Protein AF-A0A7C4I6V4-F1 (afdb_monomer_lite)

Radius of gyration: 22.87 Å; chains: 1; bounding box: 44×65×92 Å

pLDDT: mean 90.43, std 16.35, range [34.41, 98.94]

Structure (mmCIF, N/CA/C/O backbone):
data_AF-A0A7C4I6V4-F1
#
_entry.id   AF-A0A7C4I6V4-F1
#
loop_
_atom_site.group_PDB
_atom_site.id
_atom_site.type_symbol
_atom_site.label_atom_id
_atom_site.label_alt_id
_atom_site.label_comp_id
_atom_site.label_asym_id
_atom_site.label_entity_id
_atom_site.label_seq_id
_atom_site.pdbx_PDB_ins_code
_atom_site.Cartn_x
_atom_site.Cartn_y
_atom_site.Cartn_z
_atom_site.occupancy
_atom_site.B_iso_or_equiv
_atom_site.auth_seq_id
_atom_site.auth_comp_id
_atom_site.auth_asym_id
_atom_site.auth_atom_id
_atom_site.pdbx_PDB_model_num
ATOM 1 N N . MET A 1 1 ? 11.750 -49.630 72.339 1.00 42.56 1 MET A N 1
ATOM 2 C CA . MET A 1 1 ? 11.648 -49.755 70.868 1.00 42.56 1 MET A CA 1
ATOM 3 C C . MET A 1 1 ? 10.881 -48.551 70.350 1.00 42.56 1 MET A C 1
ATOM 5 O O . MET A 1 1 ? 9.706 -48.408 70.662 1.00 42.56 1 MET A O 1
ATOM 9 N N . ASN A 1 2 ? 11.589 -47.649 69.671 1.00 34.41 2 ASN A N 1
ATOM 10 C CA . ASN A 1 2 ? 11.102 -46.346 69.215 1.00 34.41 2 ASN A CA 1
ATOM 11 C C . ASN A 1 2 ? 10.076 -46.495 68.083 1.00 34.41 2 ASN A C 1
ATOM 13 O O . ASN A 1 2 ? 10.329 -47.228 67.129 1.00 34.41 2 ASN A O 1
ATOM 17 N N . LYS A 1 3 ? 8.968 -45.749 68.143 1.00 38.50 3 LYS A N 1
ATOM 18 C CA . LYS A 1 3 ? 8.151 -45.433 66.965 1.00 38.50 3 LYS A CA 1
ATOM 19 C C . LYS A 1 3 ? 8.236 -43.930 66.718 1.00 38.50 3 LYS A C 1
ATOM 21 O O . LYS A 1 3 ? 7.808 -43.133 67.544 1.00 38.50 3 LYS A O 1
ATOM 26 N N . VAL A 1 4 ? 8.859 -43.587 65.597 1.00 37.78 4 VAL A N 1
ATOM 27 C CA . VAL A 1 4 ? 8.986 -42.235 65.047 1.00 37.78 4 VAL A CA 1
ATOM 28 C C . VAL A 1 4 ? 7.640 -41.843 64.433 1.00 37.78 4 VAL A C 1
ATOM 30 O O . VAL A 1 4 ? 7.094 -42.602 63.635 1.00 37.78 4 VAL A O 1
ATOM 33 N N . ALA A 1 5 ? 7.104 -40.680 64.806 1.00 39.91 5 ALA A N 1
ATOM 34 C CA . ALA A 1 5 ? 5.956 -40.065 64.145 1.00 39.91 5 ALA A CA 1
ATOM 35 C C . ALA A 1 5 ? 6.464 -39.132 63.034 1.00 39.91 5 ALA A C 1
ATOM 37 O O . ALA A 1 5 ? 7.255 -38.228 63.295 1.00 39.91 5 ALA A O 1
ATOM 38 N N . PHE A 1 6 ? 6.037 -39.384 61.796 1.00 37.12 6 PHE A N 1
ATOM 39 C CA . PHE A 1 6 ? 6.347 -38.559 60.630 1.00 37.12 6 PHE A CA 1
ATOM 40 C C . PHE A 1 6 ? 5.404 -37.349 60.581 1.00 37.12 6 PHE A C 1
ATOM 42 O O . PHE A 1 6 ? 4.184 -37.504 60.583 1.00 37.12 6 PHE A O 1
ATOM 49 N N . LEU A 1 7 ? 5.985 -36.150 60.530 1.00 37.34 7 LEU A N 1
ATOM 50 C CA . LEU A 1 7 ? 5.292 -34.881 60.327 1.00 37.34 7 LEU A CA 1
ATOM 51 C C . LEU A 1 7 ? 5.064 -34.689 58.817 1.00 37.34 7 LEU A C 1
ATOM 53 O O . LEU A 1 7 ? 6.022 -34.562 58.056 1.00 37.34 7 LEU A O 1
ATOM 57 N N . GLY A 1 8 ? 3.807 -34.713 58.373 1.00 37.47 8 GLY A N 1
ATOM 58 C CA . GLY A 1 8 ? 3.434 -34.454 56.981 1.00 37.47 8 GLY A CA 1
ATOM 59 C C . GLY A 1 8 ? 3.465 -32.957 56.674 1.00 37.47 8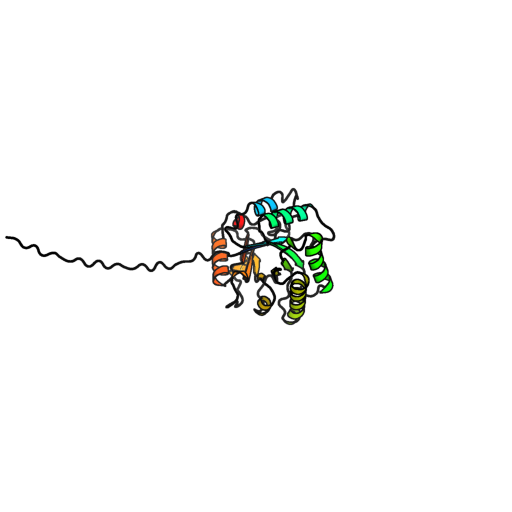 GLY A C 1
ATOM 60 O O . GLY A 1 8 ? 2.643 -32.200 57.183 1.00 37.47 8 GLY A O 1
ATOM 61 N N . MET A 1 9 ? 4.413 -32.535 55.841 1.00 40.22 9 MET A N 1
ATOM 62 C CA . MET A 1 9 ? 4.517 -31.177 55.311 1.00 40.22 9 MET A CA 1
ATOM 63 C C . MET A 1 9 ? 3.607 -31.049 54.081 1.00 40.22 9 MET A C 1
ATOM 65 O O . MET A 1 9 ? 3.859 -31.672 53.052 1.00 40.22 9 MET A O 1
ATOM 69 N N . PHE A 1 10 ? 2.534 -30.261 54.187 1.00 43.81 10 PHE A N 1
ATOM 70 C CA . PHE A 1 10 ? 1.695 -29.885 53.046 1.00 43.81 10 PHE A CA 1
ATOM 71 C C . PHE A 1 10 ? 2.405 -28.791 52.237 1.00 43.81 10 PHE A C 1
ATOM 73 O O . PHE A 1 10 ? 2.532 -27.655 52.692 1.00 43.81 10 PHE A O 1
ATOM 80 N N . LEU A 1 11 ? 2.876 -29.137 51.038 1.00 41.22 11 LEU A N 1
ATOM 81 C CA . LEU A 1 11 ? 3.345 -28.176 50.042 1.00 41.22 11 LEU A CA 1
ATOM 82 C C . LEU A 1 11 ? 2.122 -27.537 49.363 1.00 41.22 11 LEU A C 1
ATOM 84 O O . LEU A 1 11 ? 1.405 -28.206 48.620 1.00 41.22 11 LEU A O 1
ATOM 88 N N . PHE A 1 12 ? 1.887 -26.245 49.592 1.00 44.50 12 PHE A N 1
ATOM 89 C CA . PHE A 1 12 ? 0.999 -25.453 48.742 1.00 44.50 12 PHE A CA 1
ATOM 90 C C . PHE A 1 12 ? 1.735 -25.139 47.435 1.00 44.50 12 PHE A C 1
ATOM 92 O O . PHE A 1 12 ? 2.620 -24.286 47.399 1.00 44.50 12 PHE A O 1
ATOM 99 N N . LEU A 1 13 ? 1.386 -25.844 46.359 1.00 43.94 13 LEU A N 1
ATOM 100 C CA . LEU A 1 13 ? 1.782 -25.463 45.007 1.00 43.94 13 LEU A CA 1
ATOM 101 C C . LEU A 1 13 ? 0.923 -24.267 44.586 1.00 43.94 13 LEU A C 1
ATOM 103 O O . LEU A 1 13 ? -0.246 -24.416 44.235 1.00 43.94 13 LEU A O 1
ATOM 107 N N . VAL A 1 14 ? 1.506 -23.070 44.648 1.00 52.78 14 VAL A N 1
ATOM 108 C CA . VAL A 1 14 ? 0.971 -21.888 43.969 1.00 52.78 14 VAL A CA 1
ATOM 109 C C . VAL A 1 14 ? 1.076 -22.162 42.472 1.00 52.78 14 VAL A C 1
ATOM 111 O O . VAL A 1 14 ? 2.164 -22.146 41.900 1.00 52.78 14 VAL A O 1
ATOM 114 N N . GLY A 1 15 ? -0.054 -22.478 41.844 1.00 44.28 15 GLY A N 1
ATOM 115 C CA . GLY A 1 15 ? -0.155 -22.530 40.395 1.00 44.28 15 GLY A CA 1
ATOM 116 C C . GLY A 1 15 ? 0.002 -21.119 39.845 1.00 44.28 15 GLY A C 1
ATOM 117 O O . GLY A 1 15 ? -0.955 -20.351 39.848 1.00 44.28 15 GLY A O 1
ATOM 118 N N . CYS A 1 16 ? 1.204 -20.769 39.387 1.00 42.47 16 CYS A N 1
ATOM 119 C CA . CYS A 1 16 ? 1.371 -19.642 38.482 1.00 42.47 16 CYS A CA 1
ATOM 120 C C . CYS A 1 16 ? 0.552 -19.951 37.228 1.00 42.47 16 CYS A C 1
ATOM 122 O O . CYS A 1 16 ? 0.926 -20.815 36.435 1.00 42.47 16 CYS A O 1
ATOM 124 N N . SER A 1 17 ? -0.573 -19.261 37.053 1.00 45.72 17 SER A N 1
ATOM 125 C CA . SER A 1 17 ? -1.184 -19.127 35.740 1.00 45.72 17 SER A CA 1
ATOM 126 C C . SER A 1 17 ? -0.156 -18.427 34.859 1.00 45.72 17 SER A C 1
ATOM 128 O O . SER A 1 17 ? 0.064 -17.222 34.985 1.00 45.72 17 SER A O 1
ATOM 130 N N . VAL A 1 18 ? 0.529 -19.191 34.013 1.00 42.91 18 VAL A N 1
ATOM 131 C CA . VAL A 1 18 ? 1.256 -18.618 32.887 1.00 42.91 18 VAL A CA 1
ATOM 132 C C . VAL A 1 18 ? 0.171 -18.039 31.992 1.00 42.91 18 VAL A C 1
ATOM 134 O O . VAL A 1 18 ? -0.511 -18.773 31.281 1.00 42.91 18 VAL A O 1
ATOM 137 N N . SER A 1 19 ? -0.068 -16.735 32.114 1.00 44.00 19 SER A N 1
ATOM 138 C CA . SER A 1 19 ? -0.790 -15.998 31.090 1.00 44.00 19 SER A CA 1
ATOM 139 C C . SER A 1 19 ? -0.022 -16.238 29.801 1.00 44.00 19 SER A C 1
ATOM 141 O O . SER A 1 19 ? 1.134 -15.835 29.691 1.00 44.00 19 SER A O 1
ATOM 143 N N . ASP A 1 20 ? -0.633 -16.966 28.873 1.00 42.19 20 ASP A N 1
ATOM 144 C CA . ASP A 1 20 ? -0.119 -17.158 27.526 1.00 42.19 20 ASP A CA 1
ATOM 145 C C . ASP A 1 20 ? -0.195 -15.796 26.830 1.00 42.19 20 ASP A C 1
ATOM 147 O O . ASP A 1 20 ? -1.157 -15.460 26.139 1.00 42.19 20 ASP A O 1
ATOM 151 N N . THR A 1 21 ? 0.780 -14.932 27.114 1.00 41.16 21 THR A N 1
ATOM 152 C CA . THR A 1 21 ? 1.044 -13.746 26.317 1.00 41.16 21 THR A CA 1
ATOM 153 C C . THR A 1 21 ? 1.484 -14.263 24.961 1.00 41.16 21 THR A C 1
ATOM 155 O O . THR A 1 21 ? 2.679 -14.410 24.700 1.00 41.16 21 THR A O 1
ATOM 158 N N . ARG A 1 22 ? 0.520 -14.541 24.076 1.00 48.19 22 ARG A N 1
ATOM 159 C CA . ARG A 1 22 ? 0.785 -14.439 22.646 1.00 48.19 22 ARG A CA 1
ATOM 160 C C . ARG A 1 22 ? 1.450 -13.084 22.469 1.00 48.19 22 ARG A C 1
ATOM 162 O O . ARG A 1 22 ? 0.824 -12.060 22.727 1.00 48.19 22 ARG A O 1
ATOM 169 N N . LEU A 1 23 ? 2.726 -13.092 22.095 1.00 52.25 23 LEU A N 1
ATOM 170 C CA . LEU A 1 23 ? 3.391 -11.918 21.553 1.00 52.25 23 LEU A CA 1
ATOM 171 C C . LEU A 1 23 ? 2.604 -11.558 20.297 1.00 52.25 23 LEU A C 1
ATOM 173 O O . LEU A 1 23 ? 2.833 -12.115 19.222 1.00 52.25 23 LEU A O 1
ATOM 177 N N . LEU A 1 24 ? 1.585 -10.722 20.470 1.00 56.88 24 LEU A N 1
ATOM 178 C CA . LEU A 1 24 ? 0.810 -10.190 19.375 1.00 56.88 24 LEU A CA 1
ATOM 179 C C . LEU A 1 24 ? 1.803 -9.386 18.533 1.00 56.88 24 LEU A C 1
ATOM 181 O O . LEU A 1 24 ? 2.378 -8.397 18.980 1.00 56.88 24 LEU A O 1
ATOM 185 N N . SER A 1 25 ? 2.098 -9.908 17.352 1.00 71.25 25 SER A N 1
ATOM 186 C CA . SER A 1 25 ? 3.072 -9.347 16.424 1.00 71.25 25 SER A CA 1
ATOM 187 C C . SER A 1 25 ? 2.386 -9.117 15.091 1.00 71.25 25 SER A C 1
ATOM 189 O O . SER A 1 25 ? 1.321 -9.686 14.835 1.00 71.25 25 SER A O 1
ATOM 191 N N . ALA A 1 26 ? 2.990 -8.287 14.240 1.00 76.00 26 ALA A N 1
ATOM 192 C CA . ALA A 1 26 ? 2.489 -8.090 12.886 1.00 76.00 26 ALA A CA 1
ATOM 193 C C . ALA A 1 26 ? 2.291 -9.453 12.208 1.00 76.00 26 ALA A C 1
ATOM 195 O O . ALA A 1 26 ? 3.214 -10.271 12.187 1.00 76.00 26 ALA A O 1
ATOM 196 N N . THR A 1 27 ? 1.109 -9.697 11.656 1.00 83.44 27 THR A N 1
ATOM 197 C CA . THR A 1 27 ? 0.794 -10.907 10.886 1.00 83.44 27 THR A CA 1
ATOM 198 C C . THR A 1 27 ? 1.068 -10.702 9.398 1.00 83.44 27 THR A C 1
ATOM 200 O O . THR A 1 27 ? 1.275 -11.671 8.666 1.00 83.44 27 THR A O 1
ATOM 203 N N . SER A 1 28 ? 1.128 -9.443 8.950 1.00 93.94 28 SER A N 1
ATOM 204 C CA . SER A 1 28 ? 1.536 -9.078 7.597 1.00 93.94 28 SER A CA 1
ATOM 205 C C . SER A 1 28 ? 2.276 -7.740 7.543 1.00 93.94 28 SER A C 1
ATOM 207 O O . SER A 1 28 ? 2.129 -6.893 8.425 1.00 93.94 28 SER A O 1
ATOM 209 N N . TYR A 1 29 ? 3.077 -7.570 6.494 1.00 97.00 29 TYR A N 1
ATOM 210 C CA . TYR A 1 29 ? 3.797 -6.341 6.170 1.00 97.00 29 TYR A CA 1
ATOM 211 C C . TYR A 1 29 ? 3.163 -5.693 4.938 1.00 97.00 29 TYR A C 1
ATOM 213 O O . TYR A 1 29 ? 2.897 -6.394 3.961 1.00 97.00 29 TYR A O 1
ATOM 221 N N . ILE A 1 30 ? 2.953 -4.376 4.979 1.00 98.06 30 ILE A N 1
ATOM 222 C CA . ILE A 1 30 ? 2.488 -3.571 3.841 1.00 98.06 30 ILE A CA 1
ATOM 223 C C . ILE A 1 30 ? 3.580 -2.583 3.439 1.00 98.06 30 ILE A C 1
ATOM 225 O O . ILE A 1 30 ? 3.721 -1.526 4.023 1.00 98.06 30 ILE A O 1
ATOM 229 N N . VAL A 1 31 ? 4.417 -2.961 2.486 1.00 98.19 31 VAL A N 1
ATOM 230 C CA . VAL A 1 31 ? 5.696 -2.309 2.197 1.00 98.19 31 VAL A CA 1
ATOM 231 C 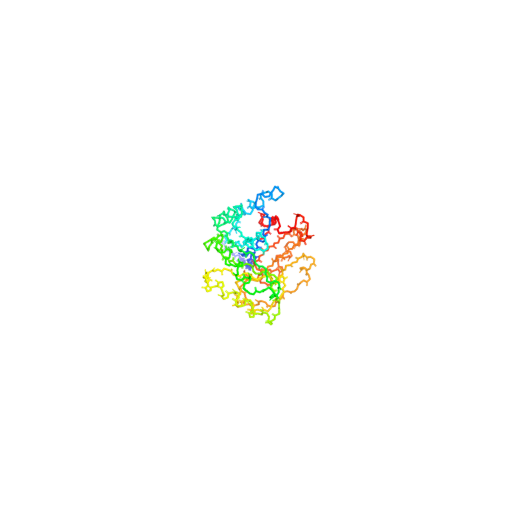C . VAL A 1 31 ? 5.564 -1.404 0.970 1.00 98.19 31 VAL A C 1
ATOM 233 O O . VAL A 1 31 ? 5.681 -1.905 -0.150 1.00 98.19 31 VAL A O 1
ATOM 236 N N . PRO A 1 32 ? 5.340 -0.090 1.135 1.00 97.62 32 PRO A N 1
ATOM 237 C CA . PRO A 1 32 ? 5.564 0.870 0.063 1.00 97.62 32 PRO A CA 1
ATOM 238 C C . PRO A 1 32 ? 7.056 0.961 -0.263 1.00 97.62 32 PRO A C 1
ATOM 240 O O . PRO A 1 32 ? 7.867 1.278 0.608 1.00 97.62 32 PRO A O 1
ATOM 243 N N . LEU A 1 33 ? 7.421 0.666 -1.513 1.00 97.25 33 LEU A N 1
ATOM 244 C CA . LEU A 1 33 ? 8.771 0.892 -2.026 1.00 97.25 33 LEU A CA 1
ATOM 245 C C . LEU A 1 33 ? 8.703 1.483 -3.438 1.00 97.25 33 LEU A C 1
ATOM 247 O O . LEU A 1 33 ? 8.421 0.793 -4.417 1.00 97.25 33 LEU A O 1
ATOM 251 N N . TYR A 1 34 ? 8.937 2.789 -3.514 1.00 95.50 34 TYR A N 1
ATOM 252 C CA . TYR A 1 34 ? 8.736 3.636 -4.691 1.00 95.50 34 TYR A CA 1
ATOM 253 C C . TYR A 1 34 ? 10.058 4.110 -5.306 1.00 95.50 34 TYR A C 1
ATOM 255 O O . TYR A 1 34 ? 10.059 4.878 -6.266 1.00 95.50 34 TYR A O 1
ATOM 263 N N . SER A 1 35 ? 11.200 3.657 -4.778 1.00 94.88 35 SER A N 1
ATOM 264 C CA . SER A 1 35 ? 12.489 3.917 -5.410 1.00 94.88 35 SER A CA 1
ATOM 265 C C . SER A 1 35 ? 12.645 3.128 -6.702 1.00 94.88 35 SER A C 1
ATOM 267 O O . SER A 1 35 ? 12.306 1.944 -6.795 1.00 94.88 35 SER A O 1
ATOM 269 N N . TYR A 1 36 ? 13.220 3.788 -7.705 1.00 95.19 36 TYR A N 1
ATOM 270 C CA . TYR A 1 36 ? 13.509 3.159 -8.984 1.00 95.19 36 TYR A CA 1
ATOM 271 C C . TYR A 1 36 ? 14.533 2.016 -8.813 1.00 95.19 36 TYR A C 1
ATOM 273 O O . TYR A 1 36 ? 15.617 2.244 -8.260 1.00 95.19 36 TYR A O 1
ATOM 281 N N . PRO A 1 37 ? 14.242 0.782 -9.270 1.00 94.44 37 PRO A N 1
ATOM 282 C CA . PRO A 1 37 ? 15.187 -0.319 -9.159 1.00 94.44 37 PRO A CA 1
ATOM 283 C C . PRO A 1 37 ? 16.440 -0.064 -9.999 1.00 94.44 37 PRO A C 1
ATOM 285 O O . PRO A 1 37 ? 16.363 0.230 -11.187 1.00 94.44 37 PRO A O 1
ATOM 288 N N . GLY A 1 38 ? 17.613 -0.199 -9.382 1.00 87.38 38 GLY A N 1
ATOM 289 C CA . GLY A 1 38 ? 18.891 0.072 -10.049 1.00 87.38 38 GLY A CA 1
ATOM 290 C C . GLY A 1 38 ? 19.322 1.541 -10.023 1.00 87.38 38 GLY A C 1
ATOM 291 O O . GLY A 1 38 ? 20.394 1.859 -10.537 1.00 87.38 38 GLY A O 1
ATOM 292 N N . ASP A 1 39 ? 18.550 2.429 -9.387 1.00 88.12 39 ASP A N 1
ATOM 293 C CA . ASP A 1 39 ? 19.022 3.773 -9.062 1.00 88.12 39 ASP A CA 1
ATOM 294 C C . ASP A 1 39 ? 20.258 3.698 -8.147 1.00 88.12 39 ASP A C 1
ATOM 296 O O . ASP A 1 39 ? 20.294 2.943 -7.174 1.00 88.12 39 ASP A O 1
ATOM 300 N N . SER A 1 40 ? 21.299 4.472 -8.466 1.00 86.88 40 SER A N 1
ATOM 301 C CA . SER A 1 40 ? 22.553 4.458 -7.701 1.00 86.88 40 SER A CA 1
ATOM 302 C C . SER A 1 40 ? 22.402 4.978 -6.267 1.00 86.88 40 SER A C 1
ATOM 304 O O . SER A 1 40 ? 23.110 4.515 -5.372 1.00 86.88 40 SER A O 1
ATOM 306 N N . TYR A 1 41 ? 21.486 5.921 -6.045 1.00 85.19 41 TYR A N 1
ATOM 307 C CA . TYR A 1 41 ? 21.205 6.522 -4.747 1.00 85.19 41 TYR A CA 1
ATOM 308 C C . TYR A 1 41 ? 20.444 5.544 -3.845 1.00 85.19 41 TYR A C 1
ATOM 310 O O . TYR A 1 41 ? 20.824 5.356 -2.695 1.00 85.19 41 TYR A O 1
ATOM 318 N N . TYR A 1 42 ? 19.457 4.833 -4.396 1.00 86.19 42 TYR A N 1
ATOM 319 C CA . TYR A 1 42 ? 18.703 3.775 -3.700 1.00 86.19 42 TYR A CA 1
ATOM 320 C C . TYR A 1 42 ? 19.275 2.374 -3.947 1.00 86.19 42 TYR A C 1
ATOM 322 O O . TYR A 1 42 ? 18.561 1.363 -3.907 1.00 86.19 42 TYR A O 1
ATOM 330 N N . SER A 1 43 ? 20.571 2.303 -4.255 1.00 79.56 43 SER A N 1
ATOM 331 C CA . SER A 1 43 ? 21.194 1.053 -4.668 1.00 79.56 43 SER A CA 1
ATOM 332 C C . SER A 1 43 ? 21.086 0.006 -3.559 1.00 79.56 43 SER A C 1
ATOM 334 O O . SER A 1 43 ? 21.494 0.200 -2.415 1.00 79.56 43 SER A O 1
ATOM 336 N N . GLY A 1 44 ? 20.490 -1.132 -3.915 1.00 89.31 44 GLY A N 1
ATOM 337 C CA . GLY A 1 44 ? 20.317 -2.265 -3.016 1.00 89.31 44 GLY A CA 1
ATOM 338 C C . GLY A 1 44 ? 19.074 -2.227 -2.124 1.00 89.31 44 GLY A C 1
ATOM 339 O O . GLY A 1 44 ? 18.871 -3.202 -1.412 1.00 89.31 44 GLY A O 1
ATOM 340 N N . GLU A 1 45 ? 18.204 -1.209 -2.160 1.00 94.69 45 GLU A N 1
ATOM 341 C CA . GLU A 1 45 ? 16.958 -1.224 -1.360 1.00 94.69 45 GLU A CA 1
ATOM 342 C C . GLU A 1 45 ? 16.059 -2.421 -1.715 1.00 94.69 45 GLU A C 1
ATOM 344 O O . GLU A 1 45 ? 15.622 -3.173 -0.841 1.00 94.69 45 GLU A O 1
ATOM 349 N N . TRP A 1 46 ? 15.884 -2.697 -3.008 1.00 96.75 46 TRP A N 1
ATOM 350 C CA . TRP A 1 46 ? 15.174 -3.892 -3.472 1.00 96.75 46 TRP A CA 1
ATOM 351 C C . TRP A 1 46 ? 15.868 -5.196 -3.052 1.00 96.75 46 TRP A C 1
ATOM 353 O O . TRP A 1 46 ? 15.196 -6.170 -2.715 1.00 96.75 46 TRP A O 1
ATOM 363 N N . ASP A 1 47 ? 17.202 -5.225 -3.013 1.00 95.56 47 ASP A N 1
ATOM 364 C CA . ASP A 1 47 ? 17.960 -6.397 -2.557 1.00 95.56 47 ASP A CA 1
ATOM 365 C C . ASP A 1 47 ? 17.849 -6.597 -1.040 1.00 95.56 47 ASP A C 1
ATOM 367 O O . ASP A 1 47 ? 17.714 -7.734 -0.581 1.00 95.56 47 ASP A O 1
ATOM 371 N N . LYS A 1 48 ? 17.818 -5.509 -0.256 1.00 95.50 48 LYS A N 1
ATOM 372 C CA . LYS A 1 48 ? 17.521 -5.543 1.182 1.00 95.50 48 LYS A CA 1
ATOM 373 C C . LYS A 1 48 ? 16.149 -6.164 1.406 1.00 95.50 48 LYS A C 1
ATOM 375 O O . LYS A 1 48 ? 16.055 -7.143 2.144 1.00 95.50 48 LYS A O 1
ATOM 380 N N . LEU A 1 49 ? 15.118 -5.693 0.700 1.00 97.00 49 LEU A N 1
ATOM 381 C CA . LEU A 1 49 ? 13.781 -6.288 0.771 1.00 97.00 49 LEU A CA 1
ATOM 382 C C . LEU A 1 49 ? 13.791 -7.768 0.366 1.00 97.00 49 LEU A C 1
ATOM 384 O O . LEU A 1 49 ? 13.205 -8.596 1.050 1.00 97.00 49 LEU A O 1
ATOM 388 N N . LEU A 1 50 ? 14.480 -8.138 -0.712 1.00 96.75 50 LEU A N 1
ATOM 389 C CA . LEU A 1 50 ? 14.531 -9.528 -1.179 1.00 96.75 50 LEU A CA 1
ATOM 390 C C . LEU A 1 50 ? 15.322 -10.463 -0.253 1.00 96.75 50 LEU A C 1
ATOM 392 O O . LEU A 1 50 ? 15.091 -11.673 -0.281 1.00 96.75 50 LEU A O 1
ATOM 396 N N . SER A 1 51 ? 16.221 -9.932 0.575 1.00 95.25 51 SER A N 1
ATOM 397 C CA . SER A 1 51 ? 16.928 -10.703 1.607 1.00 95.25 51 SER A CA 1
ATOM 398 C C . SER A 1 51 ? 16.128 -10.871 2.903 1.00 95.25 51 SER A C 1
ATOM 400 O O . SER A 1 51 ? 16.478 -11.711 3.730 1.00 95.25 51 SER A O 1
ATOM 402 N N . PHE A 1 52 ? 15.023 -10.137 3.061 1.00 95.00 52 PHE A N 1
ATOM 403 C CA . PHE A 1 52 ? 14.149 -10.229 4.223 1.00 95.00 52 PHE A CA 1
ATOM 404 C C . PHE A 1 52 ? 13.541 -11.635 4.389 1.00 95.00 52 PHE A C 1
ATOM 406 O O . PHE A 1 52 ? 12.944 -12.213 3.465 1.00 95.00 52 PHE A O 1
ATOM 413 N N . ASP A 1 53 ? 13.659 -12.188 5.597 1.00 93.19 53 ASP A N 1
ATOM 414 C CA . ASP A 1 53 ? 12.953 -13.400 6.011 1.00 93.19 53 ASP A CA 1
ATOM 415 C C . ASP A 1 53 ? 11.597 -13.036 6.627 1.00 93.19 53 ASP A C 1
ATOM 417 O O . ASP A 1 53 ? 11.501 -12.600 7.772 1.00 93.19 53 ASP A O 1
ATOM 421 N N . SER A 1 54 ? 10.506 -13.247 5.894 1.00 91.38 54 SER A N 1
ATOM 422 C CA . SER A 1 54 ? 9.180 -12.911 6.415 1.00 91.38 54 SER A CA 1
ATOM 423 C C . SER A 1 54 ? 8.749 -13.779 7.603 1.00 91.38 54 SER A C 1
ATOM 425 O O . SER A 1 54 ? 7.738 -13.469 8.234 1.00 91.38 54 SER A O 1
ATOM 427 N N . ARG A 1 55 ? 9.475 -14.864 7.925 1.00 90.81 55 ARG A N 1
ATOM 428 C CA . ARG A 1 55 ? 9.126 -15.830 8.981 1.00 90.81 55 ARG A CA 1
ATOM 429 C C . ARG A 1 55 ? 7.695 -16.359 8.830 1.00 90.81 55 ARG A C 1
ATOM 431 O O . ARG A 1 55 ? 6.960 -16.506 9.802 1.00 90.81 55 ARG A O 1
ATOM 438 N N . GLY A 1 56 ? 7.292 -16.604 7.581 1.00 89.31 56 GLY A N 1
ATOM 439 C CA . GLY A 1 56 ? 5.961 -17.098 7.217 1.00 89.31 56 GLY A CA 1
ATOM 440 C C . GLY A 1 56 ? 4.860 -16.033 7.181 1.00 89.31 56 GLY A C 1
ATOM 441 O O . GLY A 1 56 ? 3.721 -16.364 6.860 1.00 89.31 56 GLY A O 1
ATOM 442 N N . LYS A 1 57 ? 5.172 -14.764 7.473 1.00 92.75 57 LYS A N 1
ATOM 443 C CA . LYS A 1 57 ? 4.220 -13.652 7.364 1.00 92.75 57 LYS A CA 1
ATOM 444 C C . LYS A 1 57 ? 4.015 -13.253 5.902 1.00 92.75 57 LYS A C 1
ATOM 446 O O . LYS A 1 57 ? 4.918 -13.378 5.069 1.00 92.75 57 LYS A O 1
ATOM 451 N N . VAL A 1 58 ? 2.828 -12.732 5.610 1.00 96.00 58 VAL A N 1
ATOM 452 C CA . VAL A 1 58 ? 2.498 -12.153 4.301 1.00 96.00 58 VAL A CA 1
ATOM 453 C C . VAL A 1 58 ? 3.254 -10.836 4.120 1.00 96.00 58 VAL A C 1
ATOM 455 O O . VAL A 1 58 ? 3.295 -10.020 5.038 1.00 96.00 58 VAL A O 1
ATOM 458 N N . VAL A 1 59 ? 3.827 -10.621 2.935 1.00 98.06 59 VAL A N 1
ATOM 459 C CA . VAL A 1 59 ? 4.497 -9.368 2.556 1.00 98.06 59 VAL A CA 1
ATOM 460 C C . VAL A 1 59 ? 3.830 -8.833 1.294 1.00 98.06 59 VAL A C 1
ATOM 462 O O . VAL A 1 59 ? 3.972 -9.421 0.220 1.00 98.06 59 VAL A O 1
ATOM 465 N N . ASP A 1 60 ? 3.080 -7.748 1.452 1.00 98.69 60 ASP A N 1
ATOM 466 C CA . ASP A 1 60 ? 2.477 -6.968 0.375 1.00 98.69 60 ASP A CA 1
ATOM 467 C C . ASP A 1 60 ? 3.441 -5.857 -0.013 1.00 98.69 60 ASP A C 1
ATOM 469 O O . ASP A 1 60 ? 3.663 -4.947 0.775 1.00 98.69 60 ASP A O 1
ATOM 473 N N . VAL A 1 61 ? 4.041 -5.937 -1.197 1.00 98.81 61 VAL A N 1
ATOM 474 C CA . VAL A 1 61 ? 4.980 -4.922 -1.688 1.00 98.81 61 VAL A CA 1
ATOM 475 C C . VAL A 1 61 ? 4.247 -4.030 -2.673 1.00 98.81 61 VAL A C 1
ATOM 477 O O . VAL A 1 61 ? 3.864 -4.495 -3.747 1.00 98.81 61 VAL A O 1
ATOM 480 N N . ILE A 1 62 ? 4.040 -2.770 -2.298 1.00 98.88 62 ILE A N 1
ATOM 481 C CA . ILE A 1 62 ? 3.386 -1.773 -3.141 1.00 98.88 62 ILE A CA 1
ATOM 482 C C . ILE A 1 62 ? 4.445 -1.198 -4.074 1.00 98.88 62 ILE A C 1
ATOM 484 O O . ILE A 1 62 ? 5.387 -0.539 -3.629 1.00 98.88 62 ILE A O 1
ATOM 488 N N . VAL A 1 63 ? 4.290 -1.474 -5.364 1.00 98.69 63 VAL A N 1
ATOM 489 C CA . VAL A 1 63 ? 5.194 -1.009 -6.416 1.00 98.69 63 VAL A CA 1
ATOM 490 C C . VAL A 1 63 ? 4.535 0.163 -7.131 1.00 98.69 63 VAL A C 1
ATOM 492 O O . VAL A 1 63 ? 3.383 0.063 -7.552 1.00 98.69 63 VAL A O 1
ATOM 495 N N . ASN A 1 64 ? 5.276 1.257 -7.285 1.00 98.00 64 ASN A N 1
ATOM 496 C CA . ASN A 1 64 ? 4.847 2.447 -8.010 1.00 98.00 64 ASN A CA 1
ATOM 497 C C . ASN A 1 64 ? 5.901 2.792 -9.070 1.00 98.00 64 ASN A C 1
ATOM 499 O O . ASN A 1 64 ? 7.029 3.125 -8.714 1.00 98.00 64 ASN A O 1
ATOM 503 N N . VAL A 1 65 ? 5.554 2.660 -10.353 1.00 97.56 65 VAL A N 1
ATOM 504 C CA . VAL A 1 65 ? 6.482 2.923 -11.467 1.00 97.56 65 VAL A CA 1
ATOM 505 C C . VAL A 1 65 ? 6.518 4.415 -11.780 1.00 97.56 65 VAL A C 1
ATOM 507 O O . VAL A 1 65 ? 7.593 5.000 -11.861 1.00 97.56 65 VAL A O 1
ATOM 510 N N . ASP A 1 66 ? 5.340 5.017 -11.950 1.00 96.31 66 ASP A N 1
ATOM 511 C CA . ASP A 1 66 ? 5.165 6.442 -12.261 1.00 96.31 66 ASP A CA 1
ATOM 512 C C . ASP A 1 66 ? 3.734 6.887 -11.914 1.00 96.31 66 ASP A C 1
ATOM 514 O O . ASP A 1 66 ? 2.881 7.041 -12.788 1.00 96.31 66 ASP A O 1
ATOM 518 N N . ASN A 1 67 ? 3.430 6.974 -10.615 1.00 96.06 67 ASN A N 1
ATOM 519 C CA . ASN A 1 67 ? 2.066 7.144 -10.085 1.00 96.06 67 ASN A CA 1
ATOM 520 C C . ASN A 1 67 ? 1.064 6.145 -10.689 1.00 96.06 67 ASN A C 1
ATOM 522 O O . ASN A 1 67 ? -0.069 6.485 -11.024 1.00 96.06 67 ASN A O 1
ATOM 526 N N . GLY A 1 68 ? 1.507 4.902 -10.858 1.00 97.88 68 GLY A N 1
ATOM 527 C CA . GLY A 1 68 ? 0.828 3.915 -11.684 1.00 97.88 68 GLY A CA 1
ATOM 528 C C . GLY A 1 68 ? 1.787 2.864 -12.250 1.00 97.88 68 GLY A C 1
ATOM 529 O O . GLY A 1 68 ? 2.930 2.756 -11.792 1.00 97.88 68 GLY A O 1
ATOM 530 N N . PRO A 1 69 ? 1.344 2.103 -13.267 1.00 97.94 69 PRO A N 1
ATOM 531 C CA . PRO A 1 69 ? 2.145 1.075 -13.940 1.00 97.94 69 PRO A CA 1
ATOM 532 C C . PRO A 1 69 ? 3.158 1.640 -14.952 1.00 97.94 69 PRO A C 1
ATOM 534 O O . PRO A 1 69 ? 3.943 0.881 -15.514 1.00 97.94 69 PRO A O 1
ATOM 537 N N . GLY A 1 70 ? 3.133 2.948 -15.227 1.00 96.19 70 GLY A N 1
ATOM 538 C CA . GLY A 1 70 ? 3.841 3.540 -16.362 1.00 96.19 70 GLY A CA 1
ATOM 539 C C . GLY A 1 70 ? 3.183 3.215 -17.714 1.00 96.19 70 GLY A C 1
ATOM 540 O O . GLY A 1 70 ? 2.202 2.479 -17.803 1.00 96.19 70 GLY A O 1
ATOM 541 N N . ASN A 1 71 ? 3.722 3.789 -18.793 1.00 90.69 71 ASN A N 1
ATOM 542 C CA . ASN A 1 71 ? 3.142 3.677 -20.145 1.00 90.69 71 ASN A CA 1
ATOM 543 C C . ASN A 1 71 ? 3.680 2.491 -20.966 1.00 90.69 71 ASN A C 1
ATOM 545 O O . ASN A 1 71 ? 3.179 2.198 -22.050 1.00 90.69 71 ASN A O 1
ATOM 549 N N . SER A 1 72 ? 4.738 1.837 -20.491 1.00 93.81 72 SER A N 1
ATOM 550 C CA . SER A 1 72 ? 5.380 0.702 -21.151 1.00 93.81 72 SER A CA 1
ATOM 551 C C . SER A 1 72 ? 6.171 -0.107 -20.135 1.00 93.81 72 SER A C 1
ATOM 553 O O . SER A 1 72 ? 6.553 0.426 -19.096 1.00 93.81 72 SER A O 1
ATOM 555 N N . LYS A 1 73 ? 6.485 -1.365 -20.463 1.00 96.50 73 LYS A N 1
ATOM 556 C CA . LYS A 1 73 ? 7.326 -2.205 -19.607 1.00 96.50 73 LYS A CA 1
ATOM 557 C C . LYS A 1 73 ? 8.679 -1.543 -19.344 1.00 96.50 73 LYS A C 1
ATOM 559 O O . LYS A 1 73 ? 9.491 -1.410 -20.256 1.00 96.50 73 LYS A O 1
ATOM 564 N N . ASP A 1 74 ? 8.925 -1.215 -18.084 1.00 97.81 74 ASP A N 1
ATOM 565 C CA . ASP A 1 74 ? 10.260 -0.927 -17.574 1.00 97.81 74 ASP A CA 1
ATOM 566 C C . ASP A 1 74 ? 10.930 -2.242 -17.144 1.00 97.81 74 ASP A C 1
ATOM 568 O O . ASP A 1 74 ? 10.381 -2.992 -16.329 1.00 97.81 74 ASP A O 1
ATOM 572 N N . GLN A 1 75 ? 12.100 -2.542 -17.717 1.00 97.75 75 GLN A N 1
ATOM 573 C CA . GLN A 1 75 ? 12.787 -3.812 -17.475 1.00 97.75 75 GLN A CA 1
ATOM 574 C C . GLN A 1 75 ? 13.318 -3.929 -16.042 1.00 97.75 75 GLN A C 1
ATOM 576 O O . GLN A 1 75 ? 13.279 -5.019 -15.478 1.00 97.75 75 GLN A O 1
ATOM 581 N N . ASN A 1 76 ? 13.756 -2.827 -15.427 1.00 97.56 76 ASN A N 1
ATOM 582 C CA . ASN A 1 76 ? 14.254 -2.850 -14.055 1.00 97.56 76 ASN A CA 1
ATOM 583 C C . ASN A 1 76 ? 13.124 -3.209 -13.084 1.00 97.56 76 ASN A C 1
ATOM 585 O O . ASN A 1 76 ? 13.318 -4.044 -12.198 1.00 97.56 76 ASN A O 1
ATOM 589 N N . PHE A 1 77 ? 11.923 -2.657 -13.294 1.00 98.25 77 PHE A N 1
ATOM 590 C CA . PHE A 1 77 ? 10.729 -3.057 -12.545 1.00 98.25 77 PHE A CA 1
ATOM 591 C C . PHE A 1 77 ? 10.281 -4.493 -12.847 1.00 98.25 77 PHE A C 1
ATOM 593 O O . PHE A 1 77 ? 9.978 -5.236 -11.914 1.00 98.25 77 PHE A O 1
ATOM 600 N N . ASP A 1 78 ? 10.267 -4.926 -14.113 1.00 98.44 78 ASP A N 1
ATOM 601 C CA . ASP A 1 78 ? 9.901 -6.306 -14.486 1.00 98.44 78 ASP A CA 1
ATOM 602 C C . ASP A 1 78 ? 10.824 -7.344 -13.817 1.00 98.44 78 ASP A C 1
ATOM 604 O O . ASP A 1 78 ? 10.357 -8.386 -13.333 1.00 98.44 78 ASP A O 1
ATOM 608 N N . ASP A 1 79 ? 12.117 -7.031 -13.714 1.00 98.06 79 ASP A N 1
ATOM 609 C CA . ASP A 1 79 ? 13.119 -7.868 -13.058 1.00 98.06 79 ASP A CA 1
ATOM 610 C C . ASP A 1 79 ? 12.874 -7.967 -11.546 1.00 98.06 79 ASP A C 1
ATOM 612 O O . ASP A 1 79 ? 12.798 -9.080 -11.009 1.00 98.06 79 ASP A O 1
ATOM 616 N N . VAL A 1 80 ? 12.686 -6.847 -10.830 1.00 97.94 80 VAL A N 1
ATOM 617 C CA . VAL A 1 80 ? 12.400 -6.918 -9.382 1.00 97.94 80 VAL A CA 1
ATOM 618 C C . VAL A 1 80 ? 11.045 -7.550 -9.087 1.00 97.94 80 VAL A C 1
ATOM 620 O O . VAL A 1 80 ? 10.957 -8.353 -8.160 1.00 97.94 80 VAL A O 1
ATOM 623 N N . ILE A 1 81 ? 10.016 -7.304 -9.900 1.00 98.62 81 ILE A N 1
ATOM 624 C CA . ILE A 1 81 ? 8.703 -7.957 -9.775 1.00 98.62 81 ILE A CA 1
ATOM 625 C C . ILE A 1 81 ? 8.844 -9.476 -9.905 1.00 98.62 81 ILE A C 1
ATOM 627 O O . ILE A 1 81 ? 8.265 -10.229 -9.119 1.00 98.62 81 ILE A O 1
ATOM 631 N N . SER A 1 82 ? 9.662 -9.949 -10.847 1.00 98.50 82 SER A N 1
ATOM 632 C CA . SER A 1 82 ? 9.943 -11.379 -11.017 1.00 98.50 82 SER A CA 1
ATOM 633 C C . SER A 1 82 ? 10.651 -11.981 -9.803 1.00 98.50 82 SER A C 1
ATOM 635 O O . SER A 1 82 ? 10.324 -13.093 -9.374 1.00 98.50 82 SER A O 1
ATOM 637 N N . ARG A 1 83 ? 11.598 -11.246 -9.214 1.00 98.56 83 ARG A N 1
ATOM 638 C CA . ARG A 1 83 ? 12.326 -11.671 -8.010 1.00 98.56 83 ARG A CA 1
ATOM 639 C C . ARG A 1 83 ? 11.421 -11.695 -6.777 1.00 98.56 83 ARG A C 1
ATOM 641 O O . ARG A 1 83 ? 11.462 -12.670 -6.031 1.00 98.56 83 ARG A O 1
ATOM 648 N N . LEU A 1 84 ? 10.562 -10.689 -6.599 1.00 98.56 84 LEU A N 1
ATOM 649 C CA . LEU A 1 84 ? 9.565 -10.630 -5.522 1.00 98.56 84 LEU A CA 1
ATOM 650 C C . LEU A 1 84 ? 8.584 -11.797 -5.609 1.00 98.56 84 LEU A C 1
ATOM 652 O O . LEU A 1 84 ? 8.374 -12.505 -4.624 1.00 98.56 84 LEU A O 1
ATOM 656 N N . PHE A 1 85 ? 8.051 -12.047 -6.807 1.00 97.81 85 PHE A N 1
ATOM 657 C CA . PHE A 1 85 ? 7.180 -13.188 -7.060 1.00 97.81 85 PHE A CA 1
ATOM 658 C C . PHE A 1 85 ? 7.877 -14.513 -6.722 1.00 97.81 85 PHE A C 1
ATOM 660 O O . PHE A 1 85 ? 7.314 -15.341 -6.009 1.00 97.81 85 PHE A O 1
ATOM 667 N N . SER A 1 86 ? 9.127 -14.691 -7.163 1.00 98.06 86 SER A N 1
ATOM 668 C CA . SER A 1 86 ? 9.918 -15.899 -6.878 1.00 98.06 86 SER A CA 1
ATOM 669 C C . SER A 1 86 ? 10.222 -16.075 -5.385 1.00 98.06 86 SER A C 1
ATOM 671 O O . SER A 1 86 ? 10.312 -17.202 -4.904 1.00 98.06 86 SER A O 1
ATOM 673 N N . LYS A 1 87 ? 10.347 -14.972 -4.634 1.00 97.50 87 LYS A N 1
ATOM 674 C CA . LYS A 1 87 ? 10.504 -14.967 -3.170 1.00 97.50 87 LYS A CA 1
ATOM 675 C C . LYS A 1 87 ? 9.211 -15.342 -2.432 1.00 97.50 87 LYS A C 1
ATOM 677 O O . LYS A 1 87 ? 9.266 -15.655 -1.245 1.00 97.50 87 LYS A O 1
ATOM 682 N N . GLY A 1 88 ? 8.066 -15.314 -3.116 1.00 97.56 88 GLY A N 1
ATOM 683 C CA . GLY A 1 88 ? 6.742 -15.524 -2.530 1.00 97.56 88 GLY A CA 1
ATOM 684 C C . GLY A 1 88 ? 6.118 -14.257 -1.939 1.00 97.56 88 GLY A C 1
ATOM 685 O O . GLY A 1 88 ? 5.125 -14.350 -1.220 1.00 97.56 88 GLY A O 1
ATOM 686 N N . PHE A 1 89 ? 6.679 -13.079 -2.223 1.00 98.31 89 PHE A N 1
ATOM 687 C CA . PHE A 1 89 ? 6.071 -11.807 -1.833 1.00 98.31 89 PHE A CA 1
ATOM 688 C C . PHE A 1 89 ? 4.966 -11.432 -2.826 1.00 98.31 89 PHE A C 1
ATOM 690 O O . PHE A 1 89 ? 5.034 -11.759 -4.016 1.00 98.31 89 PHE A O 1
ATOM 697 N N . ARG A 1 90 ? 3.919 -10.762 -2.339 1.00 98.62 90 ARG A N 1
ATOM 698 C CA . ARG A 1 90 ? 2.798 -10.326 -3.172 1.00 98.62 90 ARG A CA 1
ATOM 699 C C . ARG A 1 90 ? 3.123 -8.956 -3.747 1.00 98.62 90 ARG A C 1
ATOM 701 O O . ARG A 1 90 ? 3.229 -7.987 -3.008 1.00 98.62 90 ARG A O 1
ATOM 708 N N . VAL A 1 91 ? 3.273 -8.887 -5.065 1.00 98.81 91 VAL A N 1
ATOM 709 C CA . VAL A 1 91 ? 3.412 -7.612 -5.777 1.00 98.81 91 VAL A CA 1
ATOM 710 C C . VAL A 1 91 ? 2.035 -6.967 -5.884 1.00 98.81 91 VAL A C 1
ATOM 712 O O . VAL A 1 91 ? 1.121 -7.569 -6.454 1.00 98.81 91 VAL A O 1
ATOM 715 N N . ILE A 1 92 ? 1.895 -5.764 -5.337 1.00 98.94 92 ILE A N 1
ATOM 716 C CA . ILE A 1 92 ? 0.671 -4.967 -5.339 1.00 98.94 92 ILE A CA 1
ATOM 717 C C . ILE A 1 92 ? 0.930 -3.706 -6.173 1.00 98.94 92 ILE A C 1
ATOM 719 O O . ILE A 1 92 ? 1.820 -2.924 -5.851 1.00 98.94 92 ILE A O 1
ATOM 723 N N . GLY A 1 93 ? 0.190 -3.521 -7.264 1.00 98.88 93 GLY A N 1
ATOM 724 C CA . GLY A 1 93 ? 0.358 -2.362 -8.143 1.00 98.88 93 GLY A CA 1
ATOM 725 C C . GLY A 1 93 ? -0.297 -1.107 -7.568 1.00 98.88 93 GLY A C 1
ATOM 726 O O . GLY A 1 93 ? -1.462 -1.160 -7.179 1.00 98.88 93 GLY A O 1
ATOM 727 N N . TYR A 1 94 ? 0.424 0.010 -7.515 1.00 98.88 94 TYR A N 1
ATOM 728 C CA . TYR A 1 94 ? -0.103 1.303 -7.068 1.00 98.88 94 TYR A CA 1
ATOM 729 C C . TYR A 1 94 ? -1.015 1.947 -8.123 1.00 98.88 94 TYR A C 1
ATOM 731 O O . TYR A 1 94 ? -0.638 2.036 -9.292 1.00 98.88 94 TYR A O 1
ATOM 739 N N . VAL A 1 95 ? -2.187 2.443 -7.720 1.00 98.94 95 VAL A N 1
ATOM 740 C CA . VAL A 1 95 ? -3.090 3.255 -8.552 1.00 98.94 95 VAL A CA 1
ATOM 741 C C . VAL A 1 95 ? -3.730 4.338 -7.685 1.00 98.94 95 VAL A C 1
ATOM 743 O O . VAL A 1 95 ? -4.409 4.024 -6.715 1.00 98.94 95 VAL A O 1
ATOM 746 N N . TYR A 1 96 ? -3.583 5.610 -8.043 1.00 98.75 96 TYR A N 1
ATOM 747 C CA . TYR A 1 96 ? -4.231 6.707 -7.316 1.00 98.75 96 TYR A CA 1
ATOM 748 C C . TYR A 1 96 ? -5.644 6.990 -7.849 1.00 98.75 96 TYR A C 1
ATOM 750 O O . TYR A 1 96 ? -5.911 6.859 -9.053 1.00 98.75 96 TYR A O 1
ATOM 758 N N . SER A 1 97 ? -6.550 7.391 -6.953 1.00 98.69 97 SER A N 1
ATOM 759 C CA . SER A 1 97 ? -7.956 7.691 -7.270 1.00 98.69 97 SER A CA 1
ATOM 760 C C . SER A 1 97 ? -8.334 9.169 -7.139 1.00 98.69 97 SER A C 1
ATOM 762 O O . SER A 1 97 ? -9.411 9.564 -7.595 1.00 98.69 97 SER A O 1
ATOM 764 N N . SER A 1 98 ? -7.461 10.002 -6.559 1.00 98.56 98 SER A N 1
ATOM 765 C CA . SER A 1 98 ? -7.720 11.420 -6.297 1.00 98.56 98 SER A CA 1
ATOM 766 C C . SER A 1 98 ? -9.042 11.655 -5.557 1.00 98.56 98 SER A C 1
ATOM 768 O O . SER A 1 98 ? -9.849 12.500 -5.950 1.00 98.56 98 SER A O 1
ATOM 770 N N . TYR A 1 99 ? -9.301 10.872 -4.504 1.00 98.56 99 TYR A N 1
ATOM 771 C CA . TYR A 1 99 ? -10.527 10.946 -3.702 1.00 98.56 99 TYR A CA 1
ATOM 772 C C . TYR A 1 99 ? -11.790 10.819 -4.567 1.00 98.56 99 TYR A C 1
ATOM 774 O O . TYR A 1 99 ? -12.685 11.656 -4.503 1.00 98.56 99 TYR A O 1
ATOM 782 N N . ALA A 1 100 ? -11.804 9.801 -5.435 1.00 98.50 100 ALA A N 1
ATOM 783 C CA . ALA A 1 100 ? -12.841 9.512 -6.431 1.00 98.50 100 ALA A CA 1
ATOM 784 C C . ALA A 1 100 ? -13.053 10.587 -7.520 1.00 98.50 100 ALA A C 1
ATOM 786 O O . ALA A 1 100 ? -13.951 10.451 -8.352 1.00 98.50 100 ALA A O 1
ATOM 787 N N . ASN A 1 101 ? -12.204 11.621 -7.596 1.00 98.56 101 ASN A N 1
ATOM 788 C CA . ASN A 1 101 ? -12.273 12.622 -8.669 1.00 98.56 101 ASN A CA 1
ATOM 789 C C . ASN A 1 101 ? -11.614 12.152 -9.971 1.00 98.56 101 ASN A C 1
ATOM 791 O O . ASN A 1 101 ? -11.897 12.697 -11.042 1.00 98.56 101 ASN A O 1
ATOM 795 N N . ARG A 1 102 ? -10.725 11.152 -9.914 1.00 98.62 102 ARG A N 1
ATOM 796 C CA . ARG A 1 102 ? -10.156 10.553 -11.123 1.00 98.62 102 ARG A CA 1
ATOM 797 C C . ARG A 1 102 ? -11.217 9.698 -11.810 1.00 98.62 102 ARG A C 1
ATOM 799 O O . ARG A 1 102 ? -11.882 8.898 -11.157 1.00 98.62 102 ARG A O 1
ATOM 806 N N . SER A 1 103 ? -11.361 9.822 -13.132 1.00 98.69 103 SER A N 1
ATOM 807 C CA . SER A 1 103 ? -12.363 9.033 -13.861 1.00 98.69 103 SER A CA 1
ATOM 808 C C . SER A 1 103 ? -12.166 7.531 -13.621 1.00 98.69 103 SER A C 1
ATOM 810 O O . SER A 1 103 ? -11.032 7.040 -13.621 1.00 98.69 103 SER A O 1
ATOM 812 N N . ILE A 1 104 ? -13.267 6.801 -13.418 1.00 98.62 104 ILE A N 1
ATOM 813 C CA . ILE A 1 104 ? -13.197 5.360 -13.152 1.00 98.62 104 ILE A CA 1
ATOM 814 C C . ILE A 1 104 ? -12.551 4.607 -14.321 1.00 98.62 104 ILE A C 1
ATOM 816 O O . ILE A 1 104 ? -11.832 3.640 -14.097 1.00 98.62 104 ILE A O 1
ATOM 820 N N . ASP A 1 105 ? -12.738 5.081 -15.554 1.00 98.81 105 ASP A N 1
ATOM 821 C CA . ASP A 1 105 ? -12.126 4.486 -16.743 1.00 98.81 105 ASP A CA 1
ATOM 822 C C . ASP A 1 105 ? -10.603 4.654 -16.740 1.00 98.81 105 ASP A C 1
ATOM 824 O O . ASP A 1 105 ? -9.886 3.720 -17.085 1.00 98.81 105 ASP A O 1
ATOM 828 N N . SER A 1 106 ? -10.085 5.797 -16.277 1.00 98.75 106 SER A N 1
ATOM 829 C CA . SER A 1 106 ? -8.639 5.988 -16.099 1.00 98.75 106 SER A CA 1
ATOM 830 C C . SER A 1 106 ? -8.066 5.090 -15.001 1.00 98.75 106 SER A C 1
ATOM 832 O O . SER A 1 106 ? -6.978 4.551 -15.166 1.00 98.75 106 SER A O 1
ATOM 834 N N . VAL A 1 107 ? -8.791 4.899 -13.895 1.00 98.94 107 VAL A N 1
ATOM 835 C CA . VAL A 1 107 ? -8.370 3.971 -12.832 1.00 98.94 107 VAL A CA 1
ATOM 836 C C . VAL A 1 107 ? -8.363 2.529 -13.338 1.00 98.94 107 VAL A C 1
ATOM 838 O O . VAL A 1 107 ? -7.387 1.812 -13.135 1.00 98.94 107 VAL A O 1
ATOM 841 N N . LYS A 1 108 ? -9.409 2.109 -14.059 1.00 98.88 108 LYS A N 1
ATOM 842 C CA . LYS A 1 108 ? -9.478 0.786 -14.697 1.00 98.88 108 LYS A CA 1
ATOM 843 C C . LYS A 1 108 ? -8.368 0.582 -15.725 1.00 98.88 108 LYS A C 1
ATOM 845 O O . LYS A 1 108 ? -7.807 -0.502 -15.787 1.00 98.88 108 LYS A O 1
ATOM 850 N N . TYR A 1 109 ? -8.025 1.618 -16.486 1.00 98.69 109 TYR A N 1
ATOM 851 C CA . TYR A 1 109 ? -6.929 1.574 -17.451 1.00 98.69 109 TYR A CA 1
ATOM 852 C C . TYR A 1 109 ? -5.574 1.294 -16.782 1.00 98.69 109 TYR A C 1
ATOM 854 O O . TYR A 1 109 ? -4.832 0.427 -17.239 1.00 98.69 109 TYR A O 1
ATOM 862 N N . ASP A 1 110 ? -5.262 1.958 -15.666 1.00 98.88 110 ASP A N 1
ATOM 863 C CA . ASP A 1 110 ? -4.026 1.679 -14.923 1.00 98.88 110 ASP A CA 1
ATOM 864 C C . ASP A 1 110 ? -4.026 0.280 -14.299 1.00 98.88 110 ASP A C 1
ATOM 866 O O . ASP A 1 110 ? -3.006 -0.408 -14.304 1.00 98.88 110 ASP A O 1
ATOM 870 N N . ILE A 1 111 ? -5.173 -0.159 -13.776 1.00 98.88 111 ILE A N 1
ATOM 871 C CA . ILE A 1 111 ? -5.351 -1.521 -13.259 1.00 98.88 111 ILE A CA 1
ATOM 872 C C . ILE A 1 111 ? -5.051 -2.544 -14.357 1.00 98.88 111 ILE A C 1
ATOM 874 O O . ILE A 1 111 ? -4.286 -3.482 -14.129 1.00 98.88 111 ILE A O 1
ATOM 878 N N . ASP A 1 112 ? -5.619 -2.351 -15.547 1.00 98.81 112 ASP A N 1
ATOM 879 C CA . ASP A 1 112 ? -5.393 -3.238 -16.682 1.00 98.81 112 ASP A CA 1
ATOM 880 C C . ASP A 1 112 ? -3.912 -3.279 -17.059 1.00 98.81 112 ASP A C 1
ATOM 882 O O . ASP A 1 112 ? -3.327 -4.360 -17.153 1.00 98.81 112 ASP A O 1
ATOM 886 N N . ASN A 1 113 ? -3.273 -2.115 -17.160 1.00 98.56 113 ASN A N 1
ATOM 887 C CA . ASN A 1 113 ? -1.854 -2.007 -17.483 1.00 98.56 113 ASN A CA 1
ATOM 888 C C . ASN A 1 113 ? -0.951 -2.696 -16.456 1.00 98.56 113 ASN A C 1
ATOM 890 O O . ASN A 1 113 ? 0.020 -3.340 -16.852 1.00 98.56 113 ASN A O 1
ATOM 894 N N . TRP A 1 114 ? -1.264 -2.648 -15.157 1.00 98.75 114 TRP A N 1
ATOM 895 C CA . TRP A 1 114 ? -0.522 -3.425 -14.158 1.00 98.75 114 TRP A CA 1
ATOM 896 C C . TRP A 1 114 ? -0.511 -4.918 -14.495 1.00 98.75 114 TRP A C 1
ATOM 898 O O . TRP A 1 114 ? 0.548 -5.555 -14.508 1.00 98.75 114 TRP A O 1
ATOM 908 N N . PHE A 1 115 ? -1.678 -5.483 -14.802 1.00 98.56 115 PH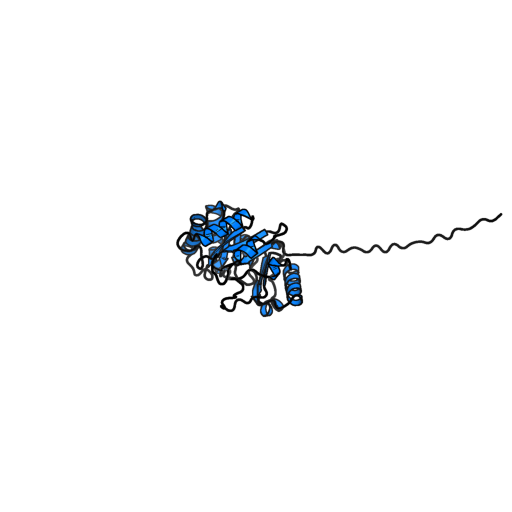E A N 1
ATOM 909 C CA . PHE A 1 115 ? -1.805 -6.905 -15.104 1.00 98.56 115 PHE A CA 1
ATOM 910 C C . PHE A 1 115 ? -1.285 -7.279 -16.499 1.00 98.56 115 PHE A C 1
ATOM 912 O O . PHE A 1 115 ? -0.766 -8.385 -16.665 1.00 98.56 115 PHE A O 1
ATOM 919 N N . GLU A 1 116 ? -1.383 -6.391 -17.486 1.00 97.88 116 GLU A N 1
ATOM 920 C CA . GLU A 1 116 ? -0.934 -6.631 -18.863 1.00 97.88 116 GLU A CA 1
ATOM 921 C C . GLU A 1 116 ? 0.583 -6.470 -19.021 1.00 97.88 116 GLU A C 1
ATOM 923 O O . GLU A 1 116 ? 1.246 -7.354 -19.567 1.00 97.88 116 GLU A O 1
ATOM 928 N N . ILE A 1 117 ? 1.159 -5.385 -18.496 1.00 97.94 117 ILE A N 1
ATOM 929 C CA . ILE A 1 117 ? 2.587 -5.066 -18.635 1.00 97.94 117 ILE A CA 1
ATOM 930 C C . ILE A 1 117 ? 3.434 -5.999 -17.763 1.00 97.94 117 ILE A C 1
ATOM 932 O O . ILE A 1 117 ? 4.414 -6.588 -18.237 1.00 97.94 117 ILE A O 1
ATOM 936 N N . TYR A 1 118 ? 3.045 -6.166 -16.495 1.00 98.38 118 TYR A N 1
ATOM 937 C CA . TYR A 1 118 ? 3.820 -6.910 -15.496 1.00 98.38 118 TYR A CA 1
ATOM 938 C C . TYR A 1 118 ? 3.274 -8.317 -15.219 1.00 98.38 118 TYR A C 1
ATOM 940 O O . TYR A 1 118 ? 3.938 -9.136 -14.579 1.00 98.38 118 TYR A O 1
ATOM 948 N N . GLY A 1 119 ? 2.139 -8.679 -15.813 1.00 97.44 119 GLY A N 1
ATOM 949 C CA . GLY A 1 119 ? 1.645 -10.050 -15.893 1.00 97.44 119 GLY A CA 1
ATOM 950 C C . GLY A 1 119 ? 0.738 -10.458 -14.731 1.00 97.44 119 GLY A C 1
ATOM 951 O O . GLY A 1 119 ? 1.148 -10.483 -13.568 1.00 97.44 119 GLY A O 1
ATOM 952 N N . VAL A 1 120 ? -0.466 -10.923 -15.079 1.00 97.31 120 VAL A N 1
ATOM 953 C CA . VAL A 1 120 ? -1.536 -11.368 -14.162 1.00 97.31 120 VAL A CA 1
ATOM 954 C C . VAL A 1 120 ? -1.119 -12.437 -13.142 1.00 97.31 120 VAL A C 1
ATOM 956 O O . VAL A 1 120 ? -1.706 -12.550 -12.068 1.00 97.31 120 VAL A O 1
ATOM 959 N N . GLY A 1 121 ? -0.097 -13.237 -13.460 1.00 97.12 121 GLY A N 1
ATOM 960 C CA . GLY A 1 121 ? 0.437 -14.248 -12.547 1.00 97.12 121 GLY A CA 1
ATOM 961 C C . GLY A 1 121 ? 1.348 -13.677 -11.457 1.00 97.12 121 GLY A C 1
ATOM 962 O O . GLY A 1 121 ? 1.384 -14.233 -10.356 1.00 97.12 121 GLY A O 1
ATOM 963 N N . ARG A 1 122 ? 2.068 -12.585 -11.748 1.00 97.88 122 ARG A N 1
ATOM 964 C CA . ARG A 1 122 ? 3.073 -11.976 -10.859 1.00 97.88 122 ARG A CA 1
ATOM 965 C C . ARG A 1 122 ? 2.482 -10.844 -10.026 1.00 97.88 122 ARG A C 1
ATOM 967 O O . ARG A 1 122 ? 2.758 -10.782 -8.832 1.00 97.88 122 ARG A O 1
ATOM 974 N N . VAL A 1 123 ? 1.620 -10.019 -10.620 1.00 98.62 123 VAL A N 1
ATOM 975 C CA . VAL A 1 123 ? 0.858 -8.993 -9.897 1.00 98.62 123 VAL A CA 1
ATOM 976 C C . VAL A 1 123 ? -0.293 -9.664 -9.151 1.00 98.62 123 VAL A C 1
ATOM 978 O O . VAL A 1 123 ? -1.168 -10.291 -9.748 1.00 98.62 123 VAL A O 1
ATOM 981 N N . LYS A 1 124 ? -0.270 -9.578 -7.821 1.00 98.75 124 LYS A N 1
ATOM 982 C CA . LYS A 1 124 ? -1.223 -10.251 -6.926 1.00 98.75 124 LYS A CA 1
ATOM 983 C C . LYS A 1 124 ? -2.360 -9.358 -6.465 1.00 98.75 124 LYS A C 1
ATOM 985 O O . LYS A 1 124 ? -3.313 -9.869 -5.883 1.00 98.75 124 LYS A O 1
ATOM 990 N N . GLY A 1 125 ? -2.287 -8.063 -6.727 1.00 98.75 125 GLY A N 1
ATOM 991 C CA . GLY A 1 125 ? -3.310 -7.136 -6.292 1.00 98.75 125 GLY A CA 1
ATOM 992 C C . GLY A 1 125 ? -3.046 -5.704 -6.709 1.00 98.75 125 GLY A C 1
ATOM 993 O O . GLY A 1 125 ? -2.040 -5.415 -7.357 1.00 98.75 125 GLY A O 1
ATOM 994 N N . ILE A 1 126 ? -3.955 -4.829 -6.299 1.00 98.94 126 ILE A N 1
ATOM 995 C CA . ILE A 1 126 ? -3.908 -3.390 -6.538 1.00 98.94 126 ILE A CA 1
ATOM 996 C C . ILE A 1 126 ? -4.038 -2.655 -5.203 1.00 98.94 126 ILE A C 1
ATOM 998 O O . ILE A 1 126 ? -4.865 -3.007 -4.358 1.00 98.94 126 ILE A O 1
ATOM 1002 N N . PHE A 1 127 ? -3.215 -1.630 -5.035 1.00 98.94 127 PHE A N 1
ATOM 1003 C CA . PHE A 1 127 ? -3.281 -0.654 -3.963 1.00 98.94 127 PHE A CA 1
ATOM 1004 C C . PHE A 1 127 ? -3.925 0.607 -4.531 1.00 98.94 127 PHE A C 1
ATOM 1006 O O . PHE A 1 127 ? -3.338 1.260 -5.393 1.00 98.94 127 PHE A O 1
ATOM 1013 N N . ILE A 1 128 ? -5.146 0.906 -4.094 1.00 98.94 128 ILE A N 1
ATOM 1014 C CA . ILE A 1 128 ? -5.863 2.119 -4.479 1.00 98.94 128 ILE A CA 1
ATOM 1015 C C . ILE A 1 128 ? -5.517 3.203 -3.468 1.00 98.94 128 ILE A C 1
ATOM 1017 O O . ILE A 1 128 ? -5.888 3.087 -2.300 1.00 98.94 128 ILE A O 1
ATOM 1021 N N . ASP A 1 129 ? -4.821 4.235 -3.925 1.00 98.88 129 ASP A N 1
ATOM 1022 C CA . ASP A 1 129 ? -4.400 5.362 -3.104 1.00 98.88 129 ASP A CA 1
ATOM 1023 C C . ASP A 1 129 ? -5.373 6.545 -3.175 1.00 98.88 129 ASP A C 1
ATOM 1025 O O . ASP A 1 129 ? -6.219 6.641 -4.080 1.00 98.88 129 ASP A O 1
ATOM 1029 N N . GLU A 1 130 ? -5.237 7.450 -2.206 1.00 98.56 130 GLU A N 1
ATOM 1030 C CA . GLU A 1 130 ? -6.072 8.641 -2.035 1.00 98.56 130 GLU A CA 1
ATOM 1031 C C . GLU A 1 130 ? -7.562 8.275 -1.957 1.00 98.56 130 GLU A C 1
ATOM 1033 O O . GLU A 1 130 ? -8.406 8.860 -2.641 1.00 98.56 130 GLU A O 1
ATOM 1038 N N . VAL A 1 131 ? -7.896 7.243 -1.180 1.00 98.75 131 VAL A N 1
ATOM 1039 C CA . VAL A 1 131 ? -9.277 6.774 -1.031 1.00 98.75 131 VAL A CA 1
ATOM 1040 C C . VAL A 1 131 ? -10.086 7.794 -0.230 1.00 98.75 131 VAL A C 1
ATOM 1042 O O . VAL A 1 131 ? -9.729 8.147 0.892 1.00 98.75 131 VAL A O 1
ATOM 1045 N N . SER A 1 132 ? -11.195 8.269 -0.798 1.00 98.19 132 SER A N 1
ATOM 1046 C CA . SER A 1 132 ? -12.124 9.162 -0.105 1.00 98.19 132 SER A CA 1
ATOM 1047 C C . SER A 1 132 ? -12.760 8.460 1.091 1.00 98.19 132 SER A C 1
ATOM 1049 O O . SER A 1 132 ? -13.160 7.301 1.015 1.00 98.19 132 SER A O 1
ATOM 1051 N N . THR A 1 133 ? -12.904 9.188 2.194 1.00 96.62 133 THR A N 1
ATOM 1052 C CA . THR A 1 133 ? -13.604 8.718 3.398 1.00 96.62 133 THR A CA 1
ATOM 1053 C C . THR A 1 133 ? -15.108 8.992 3.351 1.00 96.62 133 THR A C 1
ATOM 1055 O O . THR A 1 133 ? -15.833 8.675 4.296 1.00 96.62 133 THR A O 1
ATOM 1058 N N . ARG A 1 134 ? -15.592 9.620 2.274 1.00 95.50 134 ARG A N 1
ATOM 1059 C CA . ARG A 1 134 ? -16.986 10.029 2.126 1.00 95.50 134 ARG A CA 1
ATOM 1060 C C . ARG A 1 134 ? -17.840 8.869 1.644 1.00 95.50 134 ARG A C 1
ATOM 1062 O O . ARG A 1 134 ? -17.521 8.212 0.658 1.00 95.50 134 ARG A O 1
ATOM 1069 N N . ILE A 1 135 ? -18.992 8.688 2.283 1.00 92.50 135 ILE A N 1
ATOM 1070 C CA . ILE A 1 135 ? -19.929 7.620 1.921 1.00 92.50 135 ILE A CA 1
ATOM 1071 C C . ILE A 1 135 ? -20.494 7.788 0.503 1.00 92.50 135 ILE A C 1
ATOM 1073 O O . ILE A 1 135 ? -20.800 6.796 -0.152 1.00 92.50 135 ILE A O 1
ATOM 1077 N N . GLU A 1 136 ? -20.592 9.024 0.003 1.00 95.75 136 GLU A N 1
ATOM 1078 C CA . GLU A 1 136 ? -21.069 9.290 -1.361 1.00 95.75 136 GLU A CA 1
ATOM 1079 C C . GLU A 1 136 ? -20.133 8.719 -2.437 1.00 95.75 136 GLU A C 1
ATOM 1081 O O . GLU A 1 136 ? -20.588 8.394 -3.530 1.00 95.75 136 GLU A O 1
ATOM 1086 N N . ASP A 1 137 ? -18.850 8.549 -2.112 1.00 97.69 137 ASP A N 1
ATOM 1087 C CA . ASP A 1 137 ? -17.837 8.032 -3.031 1.00 97.69 137 ASP A CA 1
ATOM 1088 C C . ASP A 1 137 ? -17.704 6.499 -2.937 1.00 97.69 137 ASP A C 1
ATOM 1090 O O . ASP A 1 137 ? -16.968 5.880 -3.703 1.00 97.69 137 ASP A O 1
ATOM 1094 N N . PHE A 1 138 ? -18.432 5.840 -2.028 1.00 96.94 138 PHE A N 1
ATOM 1095 C CA . PHE A 1 138 ? -18.321 4.395 -1.801 1.00 96.94 138 PHE A CA 1
ATOM 1096 C C . PHE A 1 13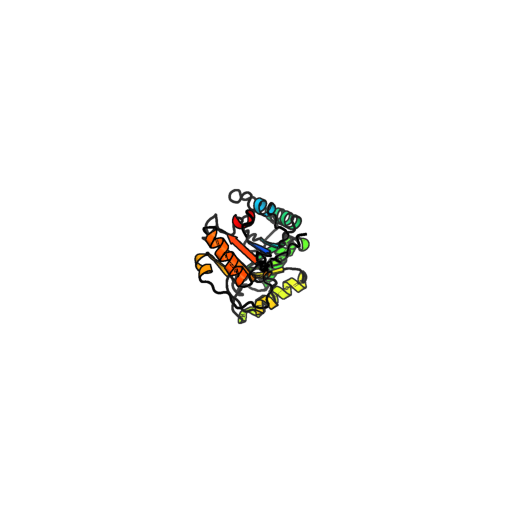8 ? -18.647 3.566 -3.054 1.00 96.94 138 PHE A C 1
ATOM 1098 O O . PHE A 1 138 ? -17.975 2.572 -3.340 1.00 96.94 138 PHE A O 1
ATOM 1105 N N . GLU A 1 139 ? -19.650 3.981 -3.837 1.00 98.25 139 GLU A N 1
ATOM 1106 C CA . GLU A 1 139 ? -20.039 3.288 -5.072 1.00 98.25 139 GLU A CA 1
ATOM 1107 C C . GLU A 1 139 ? -18.907 3.292 -6.111 1.00 98.25 139 GLU A C 1
ATOM 1109 O O . GLU A 1 139 ? -18.683 2.287 -6.789 1.00 98.25 139 GLU A O 1
ATOM 1114 N N . TYR A 1 140 ? -18.134 4.379 -6.192 1.00 98.75 140 TYR A N 1
ATOM 1115 C CA . TYR A 1 140 ? -16.959 4.453 -7.058 1.00 98.75 140 TYR A CA 1
ATOM 1116 C C . TYR A 1 140 ? -15.964 3.332 -6.725 1.00 98.75 140 TYR A C 1
ATOM 1118 O O . TYR A 1 140 ? -15.575 2.556 -7.602 1.00 98.75 140 TYR A O 1
ATOM 1126 N N . TYR A 1 141 ? -15.607 3.187 -5.447 1.00 98.81 141 TYR A N 1
ATOM 1127 C CA . TYR A 1 141 ? -14.651 2.175 -4.996 1.00 98.81 141 TYR A CA 1
ATOM 1128 C C . TYR A 1 141 ? -15.208 0.751 -5.086 1.00 98.81 141 TYR A C 1
ATOM 1130 O O . TYR A 1 141 ? -14.477 -0.171 -5.452 1.00 98.81 141 TYR A O 1
ATOM 1138 N N . SER A 1 142 ? -16.505 0.562 -4.830 1.00 98.62 142 SER A N 1
ATOM 1139 C CA . SER A 1 142 ? -17.178 -0.727 -5.022 1.00 98.62 142 SER A CA 1
ATOM 1140 C C . SER A 1 142 ? -17.126 -1.180 -6.487 1.00 98.62 142 SER A C 1
ATOM 1142 O O . SER A 1 142 ? -16.824 -2.345 -6.764 1.00 98.62 142 SER A O 1
ATOM 1144 N N . ASN A 1 143 ? -17.314 -0.256 -7.433 1.00 98.81 143 ASN A N 1
ATOM 1145 C CA . ASN A 1 143 ? -17.1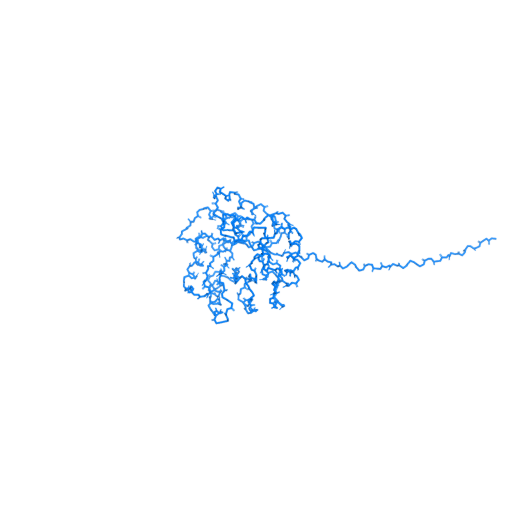99 -0.534 -8.864 1.00 98.81 143 ASN A CA 1
ATOM 1146 C C . ASN A 1 143 ? -15.756 -0.855 -9.288 1.00 98.81 143 ASN A C 1
ATOM 1148 O O . ASN A 1 143 ? -15.549 -1.730 -10.130 1.00 98.81 143 ASN A O 1
ATOM 1152 N N . VAL A 1 144 ? -14.754 -0.192 -8.701 1.00 98.88 144 VAL A N 1
ATOM 1153 C CA . VAL A 1 144 ? -13.331 -0.505 -8.935 1.00 98.88 144 VAL A CA 1
ATOM 1154 C C . VAL A 1 144 ? -12.985 -1.908 -8.427 1.00 98.88 144 VAL A C 1
ATOM 1156 O O . VAL A 1 144 ? -12.392 -2.697 -9.162 1.00 98.88 144 VAL A O 1
ATOM 1159 N N . VAL A 1 145 ? -13.392 -2.255 -7.203 1.00 98.88 145 VAL A N 1
ATOM 1160 C CA . VAL A 1 145 ? -13.183 -3.599 -6.638 1.00 98.88 145 VAL A CA 1
ATOM 1161 C C . VAL A 1 145 ? -13.854 -4.656 -7.505 1.00 98.88 145 VAL A C 1
ATOM 1163 O O . VAL A 1 145 ? -13.206 -5.630 -7.885 1.00 98.88 145 VAL A O 1
ATOM 1166 N N . SER A 1 146 ? -15.134 -4.465 -7.835 1.00 98.81 146 SER A N 1
ATOM 1167 C CA . SER A 1 146 ? -15.903 -5.429 -8.630 1.00 98.81 146 SER A CA 1
ATOM 1168 C C . SER A 1 146 ? -15.233 -5.669 -9.978 1.00 98.81 146 SER A C 1
ATOM 1170 O O . SER A 1 146 ? -15.011 -6.815 -10.356 1.00 98.81 146 SER A O 1
ATOM 1172 N N . TYR A 1 147 ? -14.773 -4.600 -10.635 1.00 98.88 147 TYR A N 1
ATOM 1173 C CA . TYR A 1 147 ? -14.014 -4.695 -11.877 1.00 98.88 147 TYR A CA 1
ATOM 1174 C C . TYR A 1 147 ? -12.753 -5.562 -11.746 1.00 98.88 147 TYR A C 1
ATOM 1176 O O . TYR A 1 147 ? -12.545 -6.465 -12.557 1.00 98.88 147 TYR A O 1
ATOM 1184 N N . ILE A 1 148 ? -11.930 -5.337 -10.713 1.00 98.88 148 ILE A N 1
ATOM 1185 C CA . ILE A 1 148 ? -10.715 -6.133 -10.470 1.00 98.88 148 ILE A CA 1
ATOM 1186 C C . ILE A 1 148 ? -11.075 -7.611 -10.281 1.00 98.88 148 ILE A C 1
ATOM 1188 O O . ILE A 1 148 ? -10.474 -8.485 -10.910 1.00 98.88 148 ILE A O 1
ATOM 1192 N N . LYS A 1 149 ? -12.060 -7.896 -9.423 1.00 98.56 149 LYS A N 1
ATOM 1193 C CA . LYS A 1 149 ? -12.432 -9.264 -9.039 1.00 98.56 149 LYS A CA 1
ATOM 1194 C C . LYS A 1 149 ? -13.072 -10.028 -10.203 1.00 98.56 149 LYS A C 1
ATOM 1196 O O . LYS A 1 149 ? -12.743 -11.194 -10.407 1.00 98.56 149 LYS A O 1
ATOM 1201 N N . GLU A 1 150 ? -13.936 -9.382 -10.983 1.00 98.56 150 GLU A N 1
ATOM 1202 C CA . GLU A 1 150 ? -14.602 -9.978 -12.149 1.00 98.56 150 GLU A CA 1
ATOM 1203 C C . GLU A 1 150 ? -13.630 -10.239 -13.303 1.00 98.56 150 GLU A C 1
ATOM 1205 O O . GLU A 1 150 ? -13.697 -11.289 -13.943 1.00 98.56 150 GLU A O 1
ATOM 1210 N N . ARG A 1 151 ? -12.708 -9.306 -13.570 1.00 98.56 151 ARG A N 1
ATOM 1211 C CA . ARG A 1 151 ? -11.794 -9.389 -14.717 1.00 98.56 151 ARG A CA 1
ATOM 1212 C C . ARG A 1 151 ? -10.556 -10.240 -14.448 1.00 98.56 151 ARG A C 1
ATOM 1214 O O . ARG A 1 151 ? -10.119 -10.967 -15.339 1.00 98.56 151 ARG A O 1
ATOM 1221 N N . TYR A 1 152 ? -9.989 -10.156 -13.245 1.00 98.44 152 TYR A N 1
ATOM 1222 C CA . TYR A 1 152 ? -8.690 -10.758 -12.911 1.00 98.44 152 TYR A CA 1
ATOM 1223 C C . TYR A 1 152 ? -8.756 -11.857 -11.844 1.00 98.44 152 TYR A C 1
ATOM 1225 O O . TYR A 1 152 ? -7.746 -12.523 -11.588 1.00 98.44 152 TYR A O 1
ATOM 1233 N N . GLY A 1 153 ? -9.935 -12.084 -11.263 1.00 97.94 153 GLY A N 1
ATOM 1234 C CA . GLY A 1 153 ? -10.206 -13.157 -10.313 1.00 97.94 153 GLY A CA 1
ATOM 1235 C C . GLY A 1 153 ? -10.373 -12.675 -8.874 1.00 97.94 153 GLY A C 1
ATOM 1236 O O . GLY A 1 153 ? -9.773 -11.693 -8.431 1.00 97.94 153 GLY A O 1
ATOM 1237 N N . SER A 1 154 ? -11.179 -13.417 -8.111 1.00 97.19 154 SER A N 1
ATOM 1238 C CA . SER A 1 154 ? -11.483 -13.108 -6.709 1.00 97.19 154 SER A CA 1
ATOM 1239 C C . SER A 1 154 ? -10.267 -13.198 -5.779 1.00 97.19 154 SER A C 1
ATOM 1241 O O . SER A 1 154 ? -10.298 -12.655 -4.678 1.00 97.19 154 SER A O 1
ATOM 1243 N N . ASP A 1 155 ? -9.205 -13.876 -6.220 1.00 97.31 155 ASP A N 1
ATOM 1244 C CA . ASP A 1 155 ? -7.933 -14.043 -5.515 1.00 97.31 155 ASP A CA 1
ATOM 1245 C C . ASP A 1 155 ? -7.052 -12.783 -5.529 1.00 97.31 155 ASP A C 1
ATOM 1247 O O . ASP A 1 155 ? -6.087 -12.713 -4.766 1.00 97.31 155 ASP A O 1
ATOM 1251 N N . LYS A 1 156 ? -7.347 -11.794 -6.386 1.00 98.62 156 LYS A N 1
ATOM 1252 C CA . LYS A 1 156 ? -6.571 -10.550 -6.454 1.00 98.62 156 LYS A CA 1
ATOM 1253 C C . LYS A 1 156 ? -6.848 -9.679 -5.248 1.00 98.62 156 LYS A C 1
ATOM 1255 O O . LYS A 1 156 ? -7.993 -9.330 -4.997 1.00 98.62 156 LYS A O 1
ATOM 1260 N N . VAL A 1 157 ? -5.801 -9.311 -4.524 1.00 98.56 157 VAL A N 1
ATOM 1261 C CA . VAL A 1 157 ? -5.899 -8.485 -3.319 1.00 98.56 157 VAL A CA 1
ATOM 1262 C C . VAL A 1 157 ? -6.210 -7.043 -3.715 1.00 98.56 157 VAL A C 1
ATOM 1264 O O . VAL A 1 157 ? -5.564 -6.496 -4.604 1.00 98.56 157 VAL A O 1
ATOM 1267 N N . VAL A 1 158 ? -7.162 -6.408 -3.046 1.00 98.94 158 VAL A N 1
ATOM 1268 C CA . VAL A 1 158 ? -7.410 -4.971 -3.149 1.00 98.94 158 VAL A CA 1
ATOM 1269 C C . VAL A 1 158 ? -7.133 -4.333 -1.800 1.00 98.94 158 VAL A C 1
ATOM 1271 O O . VAL A 1 158 ? -7.734 -4.702 -0.789 1.00 98.94 158 VAL A O 1
ATOM 1274 N N . ILE A 1 159 ? -6.202 -3.387 -1.788 1.00 98.94 159 ILE A N 1
ATOM 1275 C CA . ILE A 1 159 ? -5.827 -2.626 -0.601 1.00 98.94 159 ILE A CA 1
ATOM 1276 C C . ILE A 1 159 ? -6.251 -1.181 -0.821 1.00 98.94 159 ILE A C 1
ATOM 1278 O O . ILE A 1 159 ? -5.909 -0.592 -1.842 1.00 98.94 159 ILE A O 1
ATOM 1282 N N . PHE A 1 160 ? -6.997 -0.615 0.118 1.00 98.94 160 PHE A N 1
ATOM 1283 C CA . PHE A 1 160 ? -7.365 0.799 0.095 1.00 98.94 160 PHE A CA 1
ATOM 1284 C C . PHE A 1 160 ? -6.453 1.614 0.993 1.00 98.94 160 PHE A C 1
ATOM 1286 O O . PHE A 1 160 ? -6.162 1.198 2.115 1.00 98.94 160 PHE A O 1
ATOM 1293 N N . ASN A 1 161 ? -6.080 2.802 0.529 1.00 98.88 161 ASN A N 1
ATOM 1294 C CA . ASN A 1 161 ? -5.369 3.777 1.331 1.00 98.88 161 ASN A CA 1
ATOM 1295 C C . ASN A 1 161 ? -6.092 5.122 1.405 1.00 98.88 161 ASN A C 1
ATOM 1297 O O . ASN A 1 161 ? -5.926 5.980 0.541 1.00 98.88 161 ASN A O 1
ATOM 1301 N N . PRO A 1 162 ? -6.915 5.309 2.445 1.00 98.56 162 PRO A N 1
ATOM 1302 C CA . PRO A 1 162 ? -7.389 6.625 2.857 1.00 98.56 162 PRO A CA 1
ATOM 1303 C C . PRO A 1 162 ? -6.384 7.368 3.758 1.00 98.56 162 PRO A C 1
ATOM 1305 O O . PRO A 1 162 ? -6.590 8.543 4.052 1.00 98.56 162 PRO A O 1
ATOM 1308 N N . GLY A 1 163 ? -5.361 6.683 4.288 1.00 98.19 163 GLY A N 1
ATOM 1309 C CA . GLY A 1 163 ? -4.415 7.211 5.280 1.00 98.19 163 GLY A CA 1
ATOM 1310 C C . GLY A 1 163 ? -5.035 7.566 6.640 1.00 98.19 163 GLY A C 1
ATOM 1311 O O . GLY A 1 163 ? -4.360 8.101 7.521 1.00 98.19 163 GLY A O 1
ATOM 1312 N N . THR A 1 164 ? -6.325 7.289 6.836 1.00 97.88 164 THR A N 1
ATOM 1313 C CA . THR A 1 164 ? -7.103 7.708 8.007 1.00 97.88 164 THR A CA 1
ATOM 1314 C C . THR A 1 164 ? -8.326 6.812 8.229 1.00 97.88 164 THR A C 1
ATOM 1316 O O . THR A 1 164 ? -8.618 5.910 7.442 1.00 97.88 164 THR A O 1
ATOM 1319 N N . THR A 1 165 ? -9.053 7.046 9.321 1.00 96.12 165 THR A N 1
ATOM 1320 C CA . THR A 1 165 ? -10.234 6.264 9.703 1.00 96.12 165 THR A CA 1
ATOM 1321 C C . THR A 1 165 ? -11.327 6.315 8.632 1.00 96.12 165 THR A C 1
ATOM 1323 O O . THR A 1 165 ? -11.699 7.388 8.157 1.00 96.12 165 THR A O 1
ATOM 1326 N N . VAL A 1 166 ? -11.900 5.149 8.327 1.00 95.62 166 VAL A N 1
ATOM 1327 C CA . VAL A 1 166 ? -13.061 4.973 7.439 1.00 95.62 166 VAL A CA 1
ATOM 1328 C C . VAL A 1 166 ? -14.168 4.183 8.134 1.00 95.62 166 VAL A C 1
ATOM 1330 O O . VAL A 1 166 ? -13.943 3.547 9.165 1.00 95.62 166 VAL A O 1
ATOM 1333 N N . GLY A 1 167 ? -15.373 4.195 7.563 1.00 93.88 167 GLY A N 1
ATOM 1334 C CA . GLY A 1 167 ? -16.451 3.309 8.000 1.00 93.88 167 GLY A CA 1
ATOM 1335 C C . GLY A 1 167 ? -16.149 1.831 7.706 1.00 93.88 167 GLY A C 1
ATOM 1336 O O . GLY A 1 167 ? -15.473 1.505 6.722 1.00 93.88 167 GLY A O 1
ATOM 1337 N N . LYS A 1 168 ? -16.658 0.923 8.558 1.00 93.62 168 LYS A N 1
ATOM 1338 C CA . LYS A 1 168 ? -16.422 -0.535 8.461 1.00 93.62 168 LYS A CA 1
ATOM 1339 C C . LYS A 1 168 ? -16.855 -1.128 7.112 1.00 93.62 168 LYS A C 1
ATOM 1341 O O . LYS A 1 168 ? -16.324 -2.158 6.707 1.00 93.62 168 LYS A O 1
ATOM 1346 N N . GLU A 1 169 ? -17.784 -0.491 6.406 1.00 94.62 169 GLU A N 1
ATOM 1347 C CA . GLU A 1 169 ? -18.269 -0.894 5.084 1.00 94.62 169 GLU A CA 1
ATOM 1348 C C . GLU A 1 169 ? -17.155 -1.025 4.034 1.00 94.62 169 GLU A C 1
ATOM 1350 O O . GLU A 1 169 ? -17.274 -1.849 3.129 1.00 94.62 169 GLU A O 1
ATOM 1355 N N . HIS A 1 170 ? -16.032 -0.310 4.182 1.00 96.81 170 HIS A N 1
ATOM 1356 C CA . HIS A 1 170 ? -14.879 -0.427 3.279 1.00 96.81 170 HIS A CA 1
ATOM 1357 C C . HIS A 1 170 ? -14.241 -1.821 3.340 1.00 96.81 170 HIS A C 1
ATOM 1359 O O . HIS A 1 170 ? -13.835 -2.363 2.313 1.00 96.81 170 HIS A O 1
ATOM 1365 N N . PHE A 1 171 ? -14.257 -2.467 4.509 1.00 97.38 171 PHE A N 1
ATOM 1366 C CA . PHE A 1 171 ? -13.850 -3.867 4.667 1.00 97.38 171 PHE A CA 1
ATOM 1367 C C . PHE A 1 171 ? -14.895 -4.851 4.105 1.00 97.38 171 PHE A C 1
ATOM 1369 O O . PHE A 1 171 ? -14.672 -6.058 4.099 1.00 97.38 171 PHE A O 1
ATOM 1376 N N . GLY A 1 172 ? -16.047 -4.383 3.625 1.00 96.81 172 GLY A N 1
ATOM 1377 C CA . GLY A 1 172 ? -16.978 -5.206 2.851 1.00 96.81 172 GLY A CA 1
ATOM 1378 C C . GLY A 1 172 ? -16.517 -5.433 1.408 1.00 96.81 172 GLY A C 1
ATOM 1379 O O . GLY A 1 172 ? -16.939 -6.406 0.790 1.00 96.81 172 GLY A O 1
ATOM 1380 N N . ILE A 1 173 ? -15.652 -4.556 0.883 1.00 97.75 173 ILE A N 1
ATOM 1381 C CA . ILE A 1 173 ? -15.220 -4.571 -0.522 1.00 97.75 173 ILE A CA 1
ATOM 1382 C C . ILE A 1 173 ? -13.696 -4.685 -0.688 1.00 97.75 173 ILE A C 1
ATOM 1384 O O . ILE A 1 173 ? -13.239 -5.353 -1.608 1.00 97.75 173 ILE A O 1
ATOM 1388 N N . ALA A 1 174 ? -12.892 -4.104 0.203 1.00 98.31 174 ALA A N 1
ATOM 1389 C CA . ALA A 1 174 ? -11.436 -4.218 0.154 1.00 98.31 174 ALA A CA 1
ATOM 1390 C C . ALA A 1 174 ? -10.929 -5.377 1.018 1.00 98.31 174 ALA A C 1
ATOM 1392 O O . ALA A 1 174 ? -11.461 -5.651 2.094 1.00 98.31 174 ALA A O 1
ATOM 1393 N N . ASP A 1 175 ? -9.852 -6.030 0.588 1.00 98.62 175 ASP A N 1
ATOM 1394 C CA . ASP A 1 175 ? -9.197 -7.077 1.373 1.00 98.62 175 ASP A CA 1
ATOM 1395 C C . ASP A 1 175 ? -8.460 -6.474 2.574 1.00 98.62 175 ASP A C 1
ATOM 1397 O O . ASP A 1 175 ? -8.513 -7.047 3.662 1.00 98.62 175 ASP A O 1
ATOM 1401 N N . LYS A 1 176 ? -7.836 -5.300 2.403 1.00 98.75 176 LYS A N 1
ATOM 1402 C CA . LYS A 1 176 ? -7.166 -4.542 3.471 1.00 98.75 176 LYS A CA 1
ATOM 1403 C C . LYS A 1 176 ? -7.405 -3.035 3.345 1.00 98.75 176 LYS A C 1
ATOM 1405 O O . LYS A 1 176 ? -7.647 -2.540 2.246 1.00 98.75 176 LYS A O 1
ATOM 1410 N N . VAL A 1 177 ? -7.278 -2.302 4.449 1.00 98.88 177 VAL A N 1
ATOM 1411 C CA . VAL A 1 177 ? -7.395 -0.836 4.486 1.00 98.88 177 VAL A CA 1
ATOM 1412 C C . VAL A 1 177 ? -6.294 -0.235 5.358 1.00 98.88 177 VAL A C 1
ATOM 1414 O O . VAL A 1 177 ? -6.139 -0.628 6.513 1.00 98.88 177 VAL A O 1
ATOM 1417 N N . VAL A 1 178 ? -5.556 0.741 4.831 1.00 98.88 178 VAL A N 1
ATOM 1418 C CA . VAL A 1 178 ? -4.610 1.573 5.587 1.00 98.88 178 VAL A CA 1
ATOM 1419 C C . VAL A 1 178 ? -5.392 2.637 6.350 1.00 98.88 178 VAL A C 1
ATOM 1421 O O . VAL A 1 178 ? -5.743 3.686 5.822 1.00 98.88 178 VAL A O 1
ATOM 1424 N N . VAL A 1 179 ? -5.711 2.344 7.608 1.00 98.62 179 VAL A N 1
ATOM 1425 C CA . VAL A 1 179 ? -6.558 3.206 8.454 1.00 98.62 179 VAL A CA 1
ATOM 1426 C C . VAL A 1 179 ? -5.778 4.324 9.141 1.00 98.62 179 VAL A C 1
ATOM 1428 O O . VAL A 1 179 ? -6.360 5.149 9.844 1.00 98.62 179 VAL A O 1
ATOM 1431 N N . PHE A 1 180 ? -4.457 4.316 8.992 1.00 98.69 180 PHE A N 1
ATOM 1432 C CA . PHE A 1 180 ? -3.570 5.352 9.485 1.00 98.69 180 PHE A CA 1
ATOM 1433 C C . PHE A 1 180 ? -2.287 5.365 8.658 1.00 98.69 180 PHE A C 1
ATOM 1435 O O . PHE A 1 180 ? -1.621 4.334 8.541 1.00 98.69 180 PHE A O 1
ATOM 1442 N N . GLU A 1 181 ? -1.925 6.543 8.165 1.00 98.25 181 GLU A N 1
ATOM 1443 C CA . GLU A 1 181 ? -0.648 6.823 7.522 1.00 98.25 181 GLU A CA 1
ATOM 1444 C C . GLU A 1 181 ? -0.205 8.240 7.876 1.00 98.25 181 GLU A C 1
ATOM 1446 O O . GLU A 1 181 ? -0.740 9.223 7.367 1.00 98.25 181 GLU A O 1
ATOM 1451 N N . SER A 1 182 ? 0.736 8.364 8.810 1.00 97.81 182 SER A N 1
ATOM 1452 C CA . SER A 1 182 ? 1.290 9.657 9.225 1.00 97.81 182 SER A CA 1
ATOM 1453 C C . SER A 1 182 ? 2.515 9.480 10.132 1.00 97.81 182 SER A C 1
ATOM 1455 O O . SER A 1 182 ? 2.801 8.371 10.602 1.00 97.81 182 SER A O 1
ATOM 1457 N N . PRO A 1 183 ? 3.252 10.565 10.433 1.00 97.50 183 PRO A N 1
ATOM 1458 C CA . PRO A 1 183 ? 4.327 10.531 11.416 1.00 97.50 183 PRO A CA 1
ATOM 1459 C C . PRO A 1 183 ? 3.864 10.104 12.814 1.00 97.50 183 PRO A C 1
ATOM 1461 O O . PRO A 1 183 ? 2.727 10.354 13.227 1.00 97.50 183 PRO A O 1
ATOM 1464 N N . TYR A 1 184 ? 4.795 9.546 13.587 1.00 98.06 184 TYR A N 1
ATOM 1465 C CA . TYR A 1 184 ? 4.614 9.147 14.984 1.00 98.06 184 TYR A CA 1
ATOM 1466 C C . TYR A 1 184 ? 3.950 10.235 15.841 1.00 98.06 184 TYR A C 1
ATOM 1468 O O . TYR A 1 184 ? 3.085 9.947 16.666 1.00 98.06 184 TYR A O 1
ATOM 1476 N N . GLU A 1 185 ? 4.324 11.498 15.625 1.00 97.00 185 GLU A N 1
ATOM 1477 C CA . GLU A 1 185 ? 3.793 12.621 16.401 1.00 97.00 185 GLU A CA 1
ATOM 1478 C C . GLU A 1 185 ? 2.284 12.833 16.205 1.00 97.00 185 GLU A C 1
ATOM 1480 O O . GLU A 1 185 ? 1.636 13.366 17.099 1.00 97.00 185 GLU A O 1
ATOM 1485 N N . VAL A 1 186 ? 1.713 12.368 15.088 1.00 97.94 186 VAL A N 1
ATOM 1486 C CA . VAL A 1 186 ? 0.258 12.293 14.877 1.00 97.94 186 VAL A CA 1
ATOM 1487 C C . VAL A 1 186 ? -0.292 10.986 15.452 1.00 97.94 186 VAL A C 1
ATOM 1489 O O . VAL A 1 186 ? -1.343 10.970 16.093 1.00 97.94 186 VAL A O 1
ATOM 1492 N N . PHE A 1 187 ? 0.433 9.879 15.265 1.00 98.38 187 PHE A N 1
ATOM 1493 C CA . PHE A 1 187 ? 0.011 8.549 15.706 1.00 98.38 187 PHE A CA 1
ATOM 1494 C C . PHE A 1 187 ? -0.241 8.464 17.213 1.00 98.38 187 PHE A C 1
ATOM 1496 O O . PHE A 1 187 ? -1.209 7.829 17.640 1.00 98.38 187 PHE A O 1
ATOM 1503 N N . LYS A 1 188 ? 0.606 9.093 18.035 1.00 97.12 188 LYS A N 1
ATOM 1504 C CA . LYS A 1 188 ? 0.502 9.022 19.503 1.00 97.12 188 LYS A CA 1
ATOM 1505 C C . LYS A 1 188 ? -0.873 9.478 20.012 1.00 97.12 188 LYS A C 1
ATOM 1507 O O . LYS A 1 188 ? -1.452 8.826 20.880 1.00 97.12 188 LYS A O 1
ATOM 1512 N N . ASP A 1 189 ? -1.460 10.483 19.361 1.00 97.69 189 ASP A N 1
ATOM 1513 C CA . ASP A 1 189 ? -2.765 11.054 19.710 1.00 97.69 189 ASP A CA 1
ATOM 1514 C C . ASP A 1 189 ? -3.922 10.485 18.866 1.00 97.69 189 ASP A C 1
ATOM 1516 O O . ASP A 1 189 ? -5.094 10.653 19.215 1.00 97.69 189 ASP A O 1
ATOM 1520 N N . PHE A 1 190 ? -3.614 9.762 17.783 1.00 98.06 190 PHE A N 1
ATOM 1521 C CA . PHE A 1 190 ? -4.603 9.131 16.911 1.00 98.06 190 PHE A CA 1
ATOM 1522 C C . PHE A 1 190 ? -5.492 8.134 17.664 1.00 98.06 190 PHE A C 1
ATOM 1524 O O . PHE A 1 190 ? -5.030 7.373 18.520 1.00 98.06 190 PHE A O 1
ATOM 1531 N N . ARG A 1 191 ? -6.777 8.103 17.312 1.00 97.19 191 ARG A N 1
ATOM 1532 C CA . ARG A 1 191 ? -7.748 7.134 17.824 1.00 97.19 191 ARG A CA 1
ATOM 1533 C C . ARG A 1 191 ? -8.297 6.340 16.653 1.00 97.19 191 ARG A C 1
ATOM 1535 O O . ARG A 1 191 ? -8.853 6.927 15.728 1.00 97.19 191 ARG A O 1
ATOM 1542 N N . TYR A 1 192 ? -8.151 5.022 16.723 1.00 97.38 192 TYR A N 1
ATOM 1543 C CA . TYR A 1 192 ? -8.727 4.128 15.730 1.00 97.38 192 TYR A CA 1
ATOM 1544 C C . TYR A 1 192 ? -10.252 4.245 15.738 1.00 97.38 192 TYR A C 1
ATOM 1546 O O . TYR A 1 192 ? -10.869 4.489 16.780 1.00 97.38 192 TYR A O 1
ATOM 1554 N N . GLY A 1 193 ? -10.855 4.048 14.566 1.00 95.81 193 GLY A N 1
ATOM 1555 C CA . GLY A 1 193 ? -12.267 3.700 14.495 1.00 95.81 193 GLY A CA 1
ATOM 1556 C C . GLY A 1 193 ? -12.534 2.378 15.217 1.00 95.81 193 GLY A C 1
ATOM 1557 O O . GLY A 1 193 ? -11.623 1.587 15.465 1.00 95.81 193 GLY A O 1
ATOM 1558 N N . ASP A 1 194 ? -13.797 2.116 15.543 1.00 94.75 194 ASP A N 1
ATOM 1559 C CA . ASP A 1 194 ? -14.173 0.763 15.936 1.00 94.75 194 ASP A CA 1
ATOM 1560 C C . ASP A 1 194 ? -14.071 -0.136 14.700 1.00 94.75 194 ASP A C 1
ATOM 1562 O O . ASP A 1 194 ? -14.805 0.067 13.736 1.00 94.75 194 ASP A O 1
ATOM 1566 N N . TYR A 1 195 ? -13.184 -1.131 14.743 1.00 95.38 195 TYR A N 1
ATOM 1567 C CA . TYR A 1 195 ? -13.029 -2.183 13.731 1.00 95.38 195 TYR A CA 1
ATOM 1568 C C . TYR A 1 195 ? -13.320 -3.578 14.302 1.00 95.38 195 TYR A C 1
ATOM 1570 O O . TYR A 1 195 ? -12.926 -4.590 13.732 1.00 95.38 195 TYR A O 1
ATOM 1578 N N . SER A 1 196 ? -14.058 -3.660 15.415 1.00 92.06 196 SER A N 1
ATOM 1579 C CA . SER A 1 196 ? -14.448 -4.935 16.025 1.00 92.06 196 SER A CA 1
ATOM 1580 C C . SER A 1 196 ? -15.130 -5.851 15.009 1.00 92.06 196 SER A C 1
ATOM 1582 O O . SER A 1 196 ? -16.084 -5.430 14.343 1.00 92.06 196 SER A O 1
ATOM 1584 N N . GLY A 1 197 ? -14.654 -7.095 14.924 1.00 93.56 197 GLY A N 1
ATOM 1585 C CA . GLY A 1 197 ? -15.131 -8.113 13.984 1.00 93.56 197 GLY A CA 1
ATOM 1586 C C . GLY A 1 197 ? -14.433 -8.113 12.619 1.00 93.56 197 GLY A C 1
ATOM 1587 O O . GLY A 1 197 ? -14.707 -9.005 11.822 1.00 93.56 197 GLY A O 1
ATOM 1588 N N . VAL A 1 198 ? -13.541 -7.158 12.345 1.00 96.62 198 VAL A N 1
ATOM 1589 C CA . VAL A 1 198 ? -12.634 -7.202 11.190 1.00 96.62 198 VAL A CA 1
ATOM 1590 C C . VAL A 1 198 ? -11.387 -7.996 11.581 1.00 96.62 198 VAL A C 1
ATOM 1592 O O . VAL A 1 198 ? -10.836 -7.784 12.662 1.00 96.62 198 VAL A O 1
ATOM 1595 N N . ASP A 1 199 ? -10.940 -8.906 10.713 1.00 96.38 199 ASP A N 1
ATOM 1596 C CA . ASP A 1 199 ? -9.679 -9.623 10.925 1.00 96.38 199 ASP A CA 1
ATOM 1597 C C . ASP A 1 199 ? -8.511 -8.636 10.998 1.00 96.38 199 ASP A C 1
ATOM 1599 O O . ASP A 1 199 ? -8.396 -7.715 10.184 1.00 96.38 199 ASP A O 1
ATOM 1603 N N . SER A 1 200 ? -7.626 -8.821 11.977 1.00 95.75 200 SER A N 1
ATOM 1604 C CA . SER A 1 200 ? -6.634 -7.795 12.298 1.00 95.75 200 SER A CA 1
ATOM 1605 C C . SER A 1 200 ? -5.592 -7.569 11.202 1.00 95.75 200 SER A C 1
ATOM 1607 O O . SER A 1 200 ? -4.989 -6.503 11.121 1.00 95.75 200 SER A O 1
ATOM 1609 N N . ASP A 1 201 ? -5.379 -8.550 10.324 1.00 95.81 201 ASP A N 1
ATOM 1610 C CA . ASP A 1 201 ? -4.467 -8.446 9.184 1.00 95.81 201 ASP A CA 1
ATOM 1611 C C . ASP A 1 201 ? -5.047 -7.633 8.014 1.00 95.81 201 ASP A C 1
ATOM 1613 O O . ASP A 1 201 ? -4.328 -7.335 7.055 1.00 95.81 201 ASP A O 1
ATOM 1617 N N . ARG A 1 202 ? -6.327 -7.255 8.103 1.00 98.06 202 ARG A N 1
ATOM 1618 C CA . ARG A 1 202 ? -7.019 -6.383 7.151 1.00 98.06 202 ARG A CA 1
ATOM 1619 C C . ARG A 1 202 ? -6.941 -4.917 7.547 1.00 98.06 202 ARG A C 1
ATOM 1621 O O . ARG A 1 202 ? -7.063 -4.055 6.682 1.00 98.06 202 ARG A O 1
ATOM 1628 N N . VAL A 1 203 ? -6.720 -4.628 8.826 1.00 98.44 203 VAL A N 1
ATOM 1629 C CA . VAL A 1 203 ? -6.513 -3.272 9.340 1.00 98.44 203 VAL A CA 1
ATOM 1630 C C . VAL A 1 203 ? -5.017 -2.975 9.281 1.00 98.44 203 VAL A C 1
ATOM 1632 O O . VAL A 1 203 ? -4.229 -3.625 9.967 1.00 98.44 203 VAL A O 1
ATOM 1635 N N . CYS A 1 204 ? -4.625 -2.033 8.423 1.00 98.62 204 CYS A N 1
ATOM 1636 C CA . CYS A 1 204 ? -3.231 -1.682 8.183 1.00 98.62 204 CYS A CA 1
ATOM 1637 C C . CYS A 1 204 ? -2.856 -0.326 8.788 1.00 98.62 204 CYS A C 1
ATOM 1639 O O . CYS A 1 204 ? -3.630 0.631 8.735 1.00 98.62 204 CYS A O 1
ATOM 1641 N N . THR A 1 205 ? -1.634 -0.232 9.308 1.00 98.50 205 THR A N 1
ATOM 1642 C CA . THR A 1 205 ? -1.091 0.979 9.934 1.00 98.50 205 THR A CA 1
ATOM 1643 C C . THR A 1 205 ? 0.315 1.253 9.420 1.00 98.50 205 THR A C 1
ATOM 1645 O O . THR A 1 205 ? 1.215 0.419 9.556 1.00 98.50 205 THR A O 1
ATOM 1648 N N . ILE A 1 206 ? 0.506 2.456 8.886 1.00 98.50 206 ILE A N 1
ATOM 1649 C CA . ILE A 1 206 ? 1.790 2.976 8.431 1.00 98.50 206 ILE A CA 1
ATOM 1650 C C . ILE A 1 206 ? 2.206 4.118 9.362 1.00 98.50 206 ILE A C 1
ATOM 1652 O O . ILE A 1 206 ? 1.503 5.120 9.476 1.00 98.50 206 ILE A O 1
ATOM 1656 N N . VAL A 1 207 ? 3.337 3.976 10.056 1.00 98.31 207 VAL A N 1
ATOM 1657 C CA . VAL A 1 207 ? 3.846 5.027 10.954 1.00 98.31 207 VAL A CA 1
ATOM 1658 C C . VAL A 1 207 ? 5.270 5.399 10.584 1.00 98.31 207 VAL A C 1
ATOM 1660 O O . VAL A 1 207 ? 6.166 4.551 10.542 1.00 98.31 207 VAL A O 1
ATOM 1663 N N . LEU A 1 208 ? 5.457 6.693 10.345 1.00 97.56 208 LEU A N 1
ATOM 1664 C CA . LEU A 1 208 ? 6.715 7.286 9.905 1.00 97.56 208 LEU A CA 1
ATOM 1665 C C . LEU A 1 208 ? 7.429 7.987 11.067 1.00 97.56 208 LEU A C 1
ATOM 1667 O O . LEU A 1 208 ? 6.807 8.340 12.071 1.00 97.56 208 LEU A O 1
ATOM 1671 N N . GLY A 1 209 ? 8.725 8.256 10.928 1.00 96.31 209 GLY A N 1
ATOM 1672 C CA . GLY A 1 209 ? 9.461 9.117 11.856 1.00 96.31 209 GLY A CA 1
ATOM 1673 C C . GLY A 1 209 ? 9.584 8.567 13.280 1.00 96.31 209 GLY A C 1
ATOM 1674 O O . GLY A 1 209 ? 9.652 9.338 14.240 1.00 96.31 209 GLY A O 1
ATOM 1675 N N . ILE A 1 210 ? 9.564 7.244 13.453 1.00 97.12 210 ILE A N 1
ATOM 1676 C CA . ILE A 1 210 ? 9.743 6.610 14.763 1.00 97.12 210 ILE A CA 1
ATOM 1677 C C . ILE A 1 210 ? 11.224 6.718 15.146 1.00 97.12 210 ILE A C 1
ATOM 1679 O O . ILE A 1 210 ? 12.076 6.056 14.566 1.00 97.12 210 ILE A O 1
ATOM 1683 N N . SER A 1 211 ? 11.543 7.582 16.109 1.00 95.25 211 SER A N 1
ATOM 1684 C CA . SER A 1 211 ? 12.936 7.949 16.405 1.00 95.25 211 SER A CA 1
ATOM 1685 C C . SER A 1 211 ? 13.725 6.912 17.204 1.00 95.25 211 SER A C 1
ATOM 1687 O O . SER A 1 211 ? 14.952 6.973 17.239 1.00 95.25 211 SER A O 1
ATOM 1689 N N . ASP A 1 212 ? 13.045 6.004 17.904 1.00 93.88 212 ASP A N 1
ATOM 1690 C CA . ASP A 1 212 ? 13.678 5.096 18.854 1.00 93.88 212 ASP A CA 1
ATOM 1691 C C . ASP A 1 212 ? 12.824 3.857 19.154 1.00 93.88 212 ASP A C 1
ATOM 1693 O O . ASP A 1 212 ? 11.648 3.750 18.796 1.00 93.88 212 ASP A O 1
ATOM 1697 N N . ARG A 1 213 ? 13.450 2.905 19.851 1.00 91.75 213 ARG A N 1
ATOM 1698 C CA . ARG A 1 213 ? 12.868 1.609 20.200 1.00 91.75 213 ARG A CA 1
ATOM 1699 C C . ARG A 1 213 ? 11.666 1.718 21.142 1.00 91.75 213 ARG A C 1
ATOM 1701 O O . ARG A 1 213 ? 10.762 0.895 21.048 1.00 91.75 213 ARG A O 1
ATOM 1708 N N . THR A 1 214 ? 11.645 2.703 22.038 1.00 94.88 214 THR A N 1
ATOM 1709 C CA . THR A 1 214 ? 10.535 2.889 22.983 1.00 94.88 214 THR A CA 1
ATOM 1710 C C . THR A 1 214 ? 9.278 3.294 22.228 1.00 94.88 214 THR A C 1
ATOM 1712 O O . THR A 1 214 ? 8.237 2.659 22.384 1.00 94.88 214 THR A O 1
ATOM 1715 N N . LYS A 1 215 ? 9.399 4.283 21.338 1.00 97.12 215 LYS A N 1
ATOM 1716 C CA . LYS A 1 215 ? 8.309 4.703 20.451 1.00 97.12 215 LYS A CA 1
ATOM 1717 C C . LYS A 1 215 ? 7.859 3.580 19.524 1.00 97.12 215 LYS A C 1
ATOM 1719 O O . LYS A 1 215 ? 6.667 3.423 19.291 1.00 97.12 215 LYS A O 1
ATOM 1724 N N . LEU A 1 216 ? 8.792 2.775 19.016 1.00 95.75 216 LEU A N 1
ATOM 1725 C CA . LEU A 1 216 ? 8.456 1.623 18.182 1.00 95.75 216 LEU A CA 1
ATOM 1726 C C . LEU A 1 216 ? 7.569 0.613 18.926 1.00 95.75 216 LEU A C 1
ATOM 1728 O O . LEU A 1 216 ? 6.566 0.162 18.376 1.00 95.75 216 LEU A O 1
ATOM 1732 N N . GLU A 1 217 ? 7.903 0.273 20.172 1.00 94.12 217 GLU A N 1
ATOM 1733 C CA . GLU A 1 217 ? 7.078 -0.637 20.976 1.00 94.12 217 GLU A CA 1
ATOM 1734 C C . GLU A 1 217 ? 5.729 -0.018 21.372 1.00 94.12 217 GLU A C 1
ATOM 1736 O O . GLU A 1 217 ? 4.719 -0.721 21.356 1.00 94.12 217 GLU A O 1
ATOM 1741 N N . GLU A 1 218 ? 5.672 1.294 21.631 1.00 95.62 218 GLU A N 1
ATOM 1742 C CA . GLU A 1 218 ? 4.405 2.014 21.827 1.00 95.62 218 GLU A CA 1
ATOM 1743 C C . GLU A 1 218 ? 3.502 1.899 20.592 1.00 95.62 218 GLU A C 1
ATOM 1745 O O . GLU A 1 218 ? 2.326 1.544 20.708 1.00 95.62 218 GLU A O 1
ATOM 1750 N N . VAL A 1 219 ? 4.061 2.132 19.399 1.00 97.06 219 VAL A N 1
ATOM 1751 C CA . VAL A 1 219 ? 3.329 2.022 18.133 1.00 97.06 219 VAL A CA 1
ATOM 1752 C C . VAL A 1 219 ? 2.796 0.613 17.923 1.00 97.06 219 VAL A C 1
ATOM 1754 O O . VAL A 1 219 ? 1.615 0.445 17.614 1.00 97.06 219 VAL A O 1
ATOM 1757 N N . LYS A 1 220 ? 3.642 -0.400 18.128 1.00 95.31 220 LYS A N 1
ATOM 1758 C CA . LYS A 1 220 ? 3.255 -1.806 17.980 1.00 95.31 220 LYS A CA 1
ATOM 1759 C C . LYS A 1 220 ? 2.136 -2.182 18.938 1.00 95.31 220 LYS A C 1
ATOM 1761 O O . LYS A 1 220 ? 1.129 -2.707 18.477 1.00 95.31 220 LYS A O 1
ATOM 1766 N N . SER A 1 221 ? 2.292 -1.896 20.234 1.00 94.56 221 SER A N 1
ATOM 1767 C CA . SER A 1 221 ? 1.271 -2.220 21.237 1.00 94.56 221 SER A CA 1
ATOM 1768 C C . SER A 1 221 ? -0.044 -1.546 20.880 1.00 94.56 221 SER A C 1
ATOM 1770 O O . SER A 1 221 ? -1.056 -2.221 20.738 1.00 94.56 221 SER A O 1
ATOM 1772 N N . LYS A 1 222 ? -0.023 -0.234 20.619 1.00 96.19 222 LYS A N 1
ATOM 1773 C CA . LYS A 1 222 ? -1.239 0.516 20.304 1.00 96.19 222 LYS A CA 1
ATOM 1774 C C . LYS A 1 222 ? -1.922 0.012 19.033 1.00 96.19 222 LYS A C 1
ATOM 1776 O O . LYS A 1 222 ? -3.141 -0.111 19.033 1.00 96.19 222 LYS A O 1
ATOM 1781 N N . ALA A 1 223 ? -1.186 -0.268 17.957 1.00 96.38 223 ALA A N 1
ATOM 1782 C CA . ALA A 1 223 ? -1.782 -0.787 16.725 1.00 96.38 223 ALA A CA 1
ATOM 1783 C C . ALA A 1 223 ? -2.458 -2.146 16.965 1.00 96.38 223 ALA A C 1
ATOM 1785 O O . ALA A 1 223 ? -3.631 -2.327 16.644 1.00 96.38 223 ALA A O 1
ATOM 1786 N N . ILE A 1 224 ? -1.748 -3.057 17.622 1.00 93.81 224 ILE A N 1
ATOM 1787 C CA . ILE A 1 224 ? -2.219 -4.404 17.936 1.00 93.81 224 ILE A CA 1
ATOM 1788 C C . ILE A 1 224 ? -3.429 -4.395 18.877 1.00 93.81 224 ILE A C 1
ATOM 1790 O O . ILE A 1 224 ? -4.406 -5.097 18.614 1.00 93.81 224 ILE A O 1
ATOM 1794 N N . ASP A 1 225 ? -3.401 -3.579 19.932 1.00 94.06 225 ASP A N 1
ATOM 1795 C CA . ASP A 1 225 ? -4.504 -3.434 20.891 1.00 94.06 225 ASP A CA 1
ATOM 1796 C C . ASP A 1 225 ? -5.775 -2.889 20.220 1.00 94.06 225 ASP A C 1
ATOM 1798 O O . ASP A 1 225 ? -6.886 -3.120 20.695 1.00 94.06 225 ASP A O 1
ATOM 1802 N N . ASN A 1 226 ? -5.622 -2.198 19.085 1.00 95.00 226 ASN A N 1
ATOM 1803 C CA . ASN A 1 226 ? -6.717 -1.701 18.251 1.00 95.00 226 ASN A CA 1
ATOM 1804 C C . ASN A 1 226 ? -7.014 -2.607 17.042 1.00 95.00 226 ASN A C 1
ATOM 1806 O O . ASN A 1 226 ? -7.700 -2.192 16.108 1.00 95.00 226 ASN A O 1
ATOM 1810 N N . GLY A 1 227 ? -6.521 -3.849 17.051 1.00 94.75 227 GLY A N 1
ATOM 1811 C CA . GLY A 1 227 ? -6.818 -4.840 16.022 1.00 94.75 227 GLY A CA 1
ATOM 1812 C C . GLY A 1 227 ? -6.112 -4.593 14.690 1.00 94.75 227 GLY A C 1
ATOM 1813 O O . GLY A 1 227 ? -6.593 -5.077 13.677 1.00 94.75 227 GLY A O 1
ATOM 1814 N N . SER A 1 228 ? -4.993 -3.868 14.663 1.00 96.75 228 SER A N 1
ATOM 1815 C CA . SER A 1 228 ? -4.156 -3.691 13.472 1.00 96.75 228 SER A CA 1
ATOM 1816 C C . SER A 1 228 ? -2.903 -4.556 13.560 1.00 96.75 228 SER A C 1
ATOM 1818 O O . SER A 1 228 ? -2.017 -4.317 14.381 1.00 96.75 228 SER A O 1
ATOM 1820 N N . SER A 1 229 ? -2.823 -5.579 12.708 1.00 95.75 229 SER A N 1
ATOM 1821 C CA . SER A 1 229 ? -1.661 -6.469 12.591 1.00 95.75 229 SER A CA 1
ATOM 1822 C C . SER A 1 229 ? -1.044 -6.487 11.187 1.00 95.75 229 SER A C 1
ATOM 1824 O O . SER A 1 229 ? -0.175 -7.317 10.907 1.00 95.75 229 SER A O 1
ATOM 1826 N N . CYS A 1 230 ? -1.448 -5.565 10.312 1.00 97.69 230 CYS A N 1
ATOM 1827 C CA . CYS A 1 230 ? -0.793 -5.260 9.042 1.00 97.69 230 CYS A CA 1
ATOM 1828 C C . CYS A 1 230 ? 0.032 -3.971 9.195 1.00 97.69 230 CYS A C 1
ATOM 1830 O O . CYS A 1 230 ? -0.531 -2.887 9.292 1.00 97.69 230 CYS A O 1
ATOM 1832 N N . LEU A 1 231 ? 1.364 -4.056 9.272 1.00 97.50 231 LEU A N 1
ATOM 1833 C CA . LEU A 1 231 ? 2.188 -2.915 9.709 1.00 97.50 231 LEU A CA 1
ATOM 1834 C C . LEU A 1 231 ? 3.299 -2.545 8.719 1.00 97.50 231 LEU A C 1
ATOM 1836 O O . LEU A 1 231 ? 3.949 -3.421 8.142 1.00 97.50 231 LEU A O 1
ATOM 1840 N N . TYR A 1 232 ? 3.578 -1.244 8.617 1.00 97.50 232 TYR A N 1
ATOM 1841 C CA . TYR A 1 232 ? 4.845 -0.705 8.115 1.00 97.50 232 TYR A CA 1
ATOM 1842 C C . TYR A 1 232 ? 5.305 0.452 8.989 1.00 97.50 232 TYR A C 1
ATOM 1844 O O . TYR A 1 232 ? 4.690 1.513 9.044 1.00 97.50 232 TYR A O 1
ATOM 1852 N N . LEU A 1 233 ? 6.381 0.208 9.727 1.00 97.31 233 LEU A N 1
ATOM 1853 C CA . LEU A 1 233 ? 6.896 1.115 10.743 1.00 97.31 233 LEU A CA 1
ATOM 1854 C C . LEU A 1 233 ? 8.306 1.508 10.338 1.00 97.31 233 LEU A C 1
ATOM 1856 O O . LEU A 1 233 ? 9.115 0.620 10.077 1.00 97.31 233 LEU A O 1
ATOM 1860 N N . THR A 1 234 ? 8.623 2.796 10.285 1.00 96.19 234 THR A N 1
ATOM 1861 C CA . THR A 1 234 ? 9.942 3.270 9.844 1.00 96.19 234 THR A CA 1
ATOM 1862 C C . THR A 1 234 ? 10.412 4.477 10.648 1.00 96.19 234 THR A C 1
ATOM 1864 O O . THR A 1 234 ? 9.612 5.250 11.177 1.00 96.19 234 THR A O 1
ATOM 1867 N N . SER A 1 235 ? 11.732 4.633 10.753 1.00 95.19 235 SER A N 1
ATOM 1868 C CA . SER A 1 235 ? 12.361 5.817 11.343 1.00 95.19 235 SER A CA 1
ATOM 1869 C C . SER A 1 235 ? 12.384 7.015 10.395 1.00 95.19 235 SER A C 1
ATOM 1871 O O . SER A 1 235 ? 12.602 8.139 10.837 1.00 95.19 235 SER A O 1
ATOM 1873 N N . GLN A 1 236 ? 12.164 6.777 9.102 1.00 94.56 236 GLN A N 1
ATOM 1874 C CA . GLN A 1 236 ? 12.199 7.802 8.064 1.00 94.56 236 GLN A CA 1
ATOM 1875 C C . GLN A 1 236 ? 10.899 8.604 8.030 1.00 94.56 236 GLN A C 1
ATOM 1877 O O . GLN A 1 236 ? 9.835 8.080 8.355 1.00 94.56 236 GLN A O 1
ATOM 1882 N N . PHE A 1 237 ? 10.984 9.864 7.616 1.00 92.62 237 PHE A N 1
ATOM 1883 C CA . PHE A 1 237 ? 9.828 10.727 7.376 1.00 92.62 237 PHE A CA 1
ATOM 1884 C C . PHE A 1 237 ? 9.464 10.722 5.891 1.00 92.62 237 PHE A C 1
ATOM 1886 O O . PHE A 1 237 ? 10.313 10.431 5.056 1.00 92.62 237 PHE A O 1
ATOM 1893 N N . ASP A 1 238 ? 8.222 11.068 5.561 1.00 86.56 238 ASP A N 1
ATOM 1894 C CA . ASP A 1 238 ? 7.865 11.486 4.205 1.00 86.56 238 ASP A CA 1
ATOM 1895 C C . ASP A 1 238 ? 7.813 13.016 4.161 1.00 86.56 238 ASP A C 1
ATOM 1897 O O . ASP A 1 238 ? 6.800 13.650 4.442 1.00 86.56 238 ASP A O 1
ATOM 1901 N N . ASP A 1 239 ? 8.972 13.619 3.934 1.00 79.12 239 ASP A N 1
ATOM 1902 C CA . ASP A 1 239 ? 9.186 15.068 3.936 1.00 79.12 239 ASP A CA 1
ATOM 1903 C C . ASP A 1 239 ? 9.468 15.613 2.526 1.00 79.12 239 ASP A C 1
ATOM 1905 O O . ASP A 1 239 ? 9.952 16.735 2.366 1.00 79.12 239 ASP A O 1
ATOM 1909 N N . GLY A 1 240 ? 9.198 14.804 1.494 1.00 70.69 240 GLY A N 1
ATOM 1910 C CA . GLY A 1 240 ? 9.558 15.104 0.108 1.00 70.69 240 GLY A CA 1
ATOM 1911 C C . GLY A 1 240 ? 11.070 15.145 -0.143 1.00 70.69 240 GLY A C 1
ATOM 1912 O O . GLY A 1 240 ? 11.500 15.551 -1.226 1.00 70.69 240 GLY A O 1
ATOM 1913 N N . SER A 1 241 ? 11.894 14.752 0.836 1.00 70.56 241 SER A N 1
ATOM 1914 C CA . SER A 1 241 ? 13.328 14.591 0.635 1.00 70.56 241 SER A CA 1
ATOM 1915 C C . SER A 1 241 ? 13.633 13.330 -0.171 1.00 70.56 241 SER A C 1
ATOM 1917 O O . SER A 1 241 ? 12.788 12.464 -0.406 1.00 70.56 241 SER A O 1
ATOM 1919 N N . ARG A 1 242 ? 14.898 13.215 -0.578 1.00 60.19 242 ARG A N 1
ATOM 1920 C CA . ARG A 1 242 ? 15.409 12.022 -1.257 1.00 60.19 242 ARG A CA 1
ATOM 1921 C C . ARG A 1 242 ? 15.474 10.796 -0.346 1.00 60.19 242 ARG A C 1
ATOM 1923 O O . ARG A 1 242 ? 15.596 9.706 -0.862 1.00 60.19 242 ARG A O 1
ATOM 1930 N N . ASP A 1 243 ? 15.367 10.939 0.972 1.00 64.69 243 ASP A N 1
ATOM 1931 C CA . ASP A 1 243 ? 15.344 9.795 1.895 1.00 64.69 243 ASP A CA 1
ATOM 1932 C C . ASP A 1 243 ? 13.927 9.532 2.428 1.00 64.69 243 ASP A C 1
ATOM 1934 O O . ASP A 1 243 ? 13.770 8.944 3.504 1.00 64.69 243 ASP A O 1
ATOM 1938 N N . SER A 1 244 ? 12.905 9.975 1.676 1.00 83.75 244 SER A N 1
ATOM 1939 C CA . SER A 1 244 ? 11.497 9.776 2.020 1.00 83.75 244 SER A CA 1
ATOM 1940 C C . SER A 1 244 ? 11.227 8.313 2.380 1.00 83.75 244 SER A C 1
ATOM 1942 O O . SER A 1 244 ? 11.769 7.377 1.780 1.00 83.75 244 SER A O 1
ATOM 1944 N N . ALA A 1 245 ? 10.363 8.122 3.375 1.00 89.06 245 ALA A N 1
ATOM 1945 C CA . ALA A 1 245 ? 9.995 6.847 3.977 1.00 89.06 245 ALA A CA 1
ATOM 1946 C C . ALA A 1 245 ? 9.578 5.740 2.998 1.00 89.06 245 ALA A C 1
ATOM 1948 O O . ALA A 1 245 ? 9.588 4.562 3.371 1.00 89.06 245 ALA A O 1
ATOM 1949 N N . TYR A 1 246 ? 9.217 6.114 1.774 1.00 93.81 246 TYR A N 1
ATOM 1950 C CA . TYR A 1 246 ? 8.768 5.205 0.728 1.00 93.81 246 TYR A CA 1
ATOM 1951 C C . TYR A 1 246 ? 9.839 4.876 -0.309 1.00 93.81 246 TYR A C 1
ATOM 1953 O O . TYR A 1 246 ? 9.621 4.012 -1.148 1.00 93.81 246 TYR A O 1
ATOM 1961 N N . PHE A 1 247 ? 11.008 5.511 -0.262 1.00 93.06 247 PHE A N 1
ATOM 1962 C CA . PHE A 1 247 ? 12.105 5.241 -1.195 1.00 93.06 247 PHE A CA 1
ATOM 1963 C C . PHE A 1 247 ? 13.165 4.293 -0.620 1.00 93.06 247 PHE A C 1
ATOM 1965 O O . PHE A 1 247 ? 13.941 3.703 -1.374 1.00 93.06 247 PHE A O 1
ATOM 1972 N N . VAL A 1 248 ? 13.168 4.089 0.697 1.00 92.62 248 VAL A N 1
ATOM 1973 C CA . VAL A 1 248 ? 14.070 3.164 1.390 1.00 92.62 248 VAL A CA 1
ATOM 1974 C C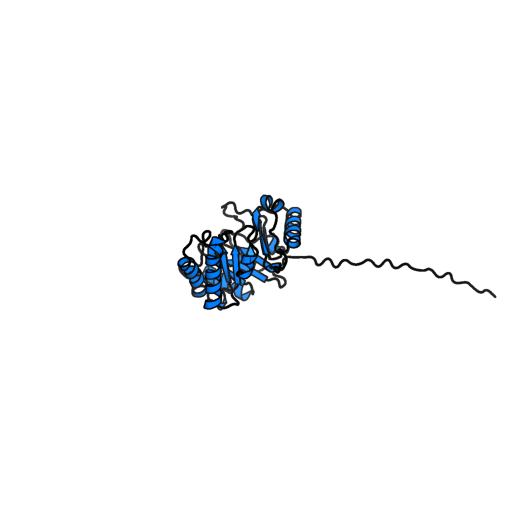 . VAL A 1 248 ? 13.283 2.164 2.222 1.00 92.62 248 VAL A C 1
ATOM 1976 O O . VAL A 1 248 ? 12.248 2.486 2.806 1.00 92.62 248 VAL A O 1
ATOM 1979 N N . VAL A 1 249 ? 13.782 0.934 2.300 1.00 93.50 249 VAL A N 1
ATOM 1980 C CA . VAL A 1 249 ? 13.139 -0.120 3.080 1.00 93.50 249 VAL A CA 1
ATOM 1981 C C . VAL A 1 249 ? 13.350 0.147 4.565 1.00 93.50 249 VAL A C 1
ATOM 1983 O O . VAL A 1 249 ? 14.467 0.404 5.013 1.00 93.50 249 VAL A O 1
ATOM 1986 N N . SER A 1 250 ? 12.281 0.031 5.354 1.00 94.56 250 SER A N 1
ATOM 1987 C CA . SER A 1 250 ? 12.361 0.184 6.807 1.00 94.56 250 SER A CA 1
ATOM 1988 C C . SER A 1 250 ? 13.449 -0.695 7.441 1.00 94.56 250 SER A C 1
ATOM 1990 O O . SER A 1 250 ? 13.386 -1.929 7.402 1.00 94.56 250 SER A O 1
ATOM 1992 N N . GLY A 1 251 ? 14.396 -0.053 8.131 1.00 92.44 251 GLY A N 1
ATOM 1993 C CA . GLY A 1 251 ? 15.402 -0.744 8.939 1.00 92.44 251 GLY A CA 1
ATOM 1994 C C . GLY A 1 251 ? 14.785 -1.581 10.064 1.00 92.44 251 GLY A C 1
ATOM 1995 O O . GLY A 1 251 ? 15.256 -2.682 10.336 1.00 92.44 251 GLY A O 1
ATOM 1996 N N . TYR A 1 252 ? 13.674 -1.126 10.655 1.00 92.38 252 TYR A N 1
ATOM 1997 C CA . TYR A 1 252 ? 12.947 -1.899 11.665 1.00 92.38 252 TYR A CA 1
ATOM 1998 C C . TYR A 1 252 ? 12.389 -3.205 11.093 1.00 92.38 252 TYR A C 1
ATOM 2000 O O . TYR A 1 252 ? 12.368 -4.233 11.772 1.00 92.38 252 TYR A O 1
ATOM 2008 N N . MET A 1 253 ? 11.965 -3.200 9.829 1.00 90.94 253 MET A N 1
ATOM 2009 C CA . MET A 1 253 ? 11.468 -4.415 9.193 1.00 90.94 253 MET A CA 1
ATOM 2010 C C . MET A 1 253 ? 12.615 -5.398 8.975 1.00 90.94 253 MET A C 1
ATOM 2012 O O . MET A 1 253 ? 12.534 -6.545 9.415 1.00 90.94 253 MET A O 1
ATOM 2016 N N . ILE A 1 254 ? 13.702 -4.930 8.355 1.00 90.12 254 ILE A N 1
ATOM 2017 C CA . ILE A 1 254 ? 14.869 -5.757 8.025 1.00 90.12 254 ILE A CA 1
ATOM 2018 C C . ILE A 1 254 ? 15.517 -6.356 9.279 1.00 90.12 254 ILE A C 1
ATOM 2020 O O . ILE A 1 254 ? 15.938 -7.509 9.254 1.00 90.12 254 ILE A O 1
ATOM 2024 N N . ASN A 1 255 ? 15.516 -5.630 10.397 1.00 86.75 255 ASN A N 1
ATOM 2025 C CA . ASN A 1 255 ? 16.079 -6.096 11.665 1.00 86.75 255 ASN A CA 1
ATOM 2026 C C . ASN A 1 255 ? 15.112 -6.948 12.510 1.00 86.75 255 ASN A C 1
ATOM 2028 O O . ASN A 1 255 ? 15.430 -7.272 13.654 1.00 86.75 255 ASN A O 1
ATOM 2032 N N . HIS A 1 256 ? 13.939 -7.326 11.980 1.00 81.25 256 HIS A N 1
ATOM 2033 C CA . HIS A 1 256 ? 12.923 -8.113 12.696 1.00 81.25 256 HIS A CA 1
ATOM 2034 C C . HIS A 1 256 ? 12.429 -7.474 13.997 1.00 81.25 256 HIS A C 1
ATOM 2036 O O . HIS A 1 256 ? 12.076 -8.161 14.960 1.00 81.25 256 HIS A O 1
ATOM 2042 N N . GLU A 1 257 ? 12.366 -6.151 14.011 1.00 74.56 257 GLU A N 1
ATOM 2043 C CA . GLU A 1 257 ? 12.049 -5.367 15.195 1.00 74.56 257 GLU A CA 1
ATOM 2044 C C . GLU A 1 257 ? 10.538 -5.276 15.484 1.00 74.56 257 GLU A C 1
ATOM 2046 O O . GLU A 1 257 ? 10.136 -4.760 16.538 1.00 74.56 257 GLU A O 1
ATOM 2051 N N . PHE A 1 258 ? 9.697 -5.845 14.611 1.00 66.31 258 PHE A N 1
ATOM 2052 C CA . PHE A 1 258 ? 8.253 -5.978 14.806 1.00 66.31 258 PHE A CA 1
ATOM 2053 C C . PHE A 1 258 ? 7.633 -7.290 14.288 1.00 66.31 258 PHE A C 1
ATOM 2055 O O . PHE A 1 258 ? 8.135 -7.912 13.316 1.00 66.31 258 PHE A O 1
#

Secondary structure (DSSP, 8-state):
---PPP--------------------SEEEEEE-SPTT-STTTTHHHHHHH---TT-EEEEEE-SSSSS-SS--HHHHHHHHHHHHHT-EEEEEEE-TTTTS-HHHHHHHHHHHHHHTTTTTEEEEEEES----GGGHHHHHHHHHHHHHHH-TTSEEEEE-SS---GGGGGT-SEEEEEEEEHHHHTT--PPP-TTS-TTTEEEEEE---SHHHHHHHHHHHHHTT--EEEE-S---SSSTT-TTTS--HHHHTT--

Foldseek 3Di:
DDDDDDDDDDDDPPPDPPPPPPVQAFLEEAAQAEAQQPPPVLDCLLVLVLPFDCVPGAYEYEYEPDLFLDPAADVSVLVSLVSCVVSVHAYAYEHECLQVPRDLVVRLVRVVSCCVRNHLSSHQAYEYECHHQDPVCVVSVQVSLCSCCVPSHVRRAYEYENQAEHDLCVVVRHQAYAHHAFELVCVVVDDYDQNPPDQQLRHEYEYEQQQDLVSVVVNRVVSVVSSHSHYDYANADQPVDPRHPNNHHHPCSSVVVD

Sequence (258 aa):
MNKVAFLGMFLFLVGCSVSDTRLLSATSYIVPLYSYPGDSYYSGEWDKLLSFDSRGKVVDVIVNVDNGPGNSKDQNFDDVISRLFSKGFRVIGYVYSSYANRSIDSVKYDIDNWFEIYGVGRVKGIFIDEVSTRIEDFEYYSNVVSYIKERYGSDKVVIFNPGTTVGKEHFGIADKVVVFESPYEVFKDFRYGDYSGVDSDRVCTIVLGISDRTKLEEVKSKAIDNGSSCLYLTSQFDDGSRDSAYFVVSGYMINHEF